Protein AF-A0A428QCH4-F1 (afdb_monomer_lite)

Foldseek 3Di:
DLLQVQLVCCLLVVNQRDDDPVPDDLPQDPCNLVLLVDDDDDDDDDDPQVVCVVSCPDDSLLSVLSNLLSVCQRDPVNLPDALVSLLVSLVVSVVSLVVVLVSHPPQLRADLADDQPDPQHDPPDDLSSSLSSLLNNLSSLVSLLSSLVSLVSYCPVVPVPPDDPPVSVVSNVVSLVSNLRSLLRLLSCVLVCLVSDAQSCCVVNLCSNVSSLVSLLVVLLVCVQDPCNVVSLVSLVVSLVSLVPRDPPRYDPVSNVSSVVSSVVSVVSSVVSVVSNVVVVVVVVVVVVVVVVVD

Structure (mmCIF, N/CA/C/O backbone):
data_AF-A0A428QCH4-F1
#
_entry.id   AF-A0A428QCH4-F1
#
loop_
_atom_site.group_PDB
_atom_site.id
_atom_site.type_symbol
_atom_site.label_atom_id
_atom_site.label_alt_id
_atom_site.label_comp_id
_atom_site.label_asym_id
_atom_site.label_entity_id
_atom_site.label_seq_id
_atom_site.pdbx_PDB_ins_code
_atom_site.Cartn_x
_atom_site.Cartn_y
_atom_site.Cartn_z
_atom_site.occupancy
_atom_site.B_iso_or_equiv
_atom_site.auth_seq_id
_atom_site.auth_comp_id
_atom_site.auth_asym_id
_atom_site.auth_atom_id
_atom_site.pdbx_PDB_model_num
ATOM 1 N N . MET A 1 1 ? 10.747 6.375 -18.830 1.00 70.00 1 MET A N 1
ATOM 2 C CA . MET A 1 1 ? 11.327 6.589 -17.484 1.00 70.00 1 MET A CA 1
ATOM 3 C C . MET A 1 1 ? 10.732 7.796 -16.785 1.00 70.00 1 MET A C 1
ATOM 5 O O . MET A 1 1 ? 10.097 7.598 -15.762 1.00 70.00 1 MET A O 1
ATOM 9 N N . SER A 1 2 ? 10.853 9.006 -17.342 1.00 80.75 2 SER A N 1
ATOM 10 C CA . SER A 1 2 ? 10.314 10.224 -16.714 1.00 80.75 2 SER A CA 1
ATOM 11 C C . SER A 1 2 ? 8.817 10.137 -16.404 1.00 80.75 2 SER A C 1
ATOM 13 O O . SER A 1 2 ? 8.422 10.491 -15.304 1.00 80.75 2 SER A O 1
ATOM 15 N N . TYR A 1 3 ? 8.012 9.571 -17.314 1.00 85.12 3 TYR A N 1
ATOM 16 C CA . TYR A 1 3 ? 6.582 9.321 -17.082 1.00 85.12 3 TYR A CA 1
ATOM 17 C C . TYR A 1 3 ? 6.321 8.472 -15.825 1.00 85.12 3 TYR A C 1
ATOM 19 O O . TYR A 1 3 ? 5.525 8.848 -14.978 1.00 85.12 3 TYR A O 1
ATOM 27 N N . ILE A 1 4 ? 7.033 7.355 -15.655 1.00 84.81 4 ILE A N 1
ATOM 28 C CA . ILE A 1 4 ? 6.846 6.453 -14.508 1.00 84.81 4 ILE A CA 1
ATOM 29 C C . ILE A 1 4 ? 7.212 7.151 -13.192 1.00 84.81 4 ILE A C 1
ATOM 31 O O . ILE A 1 4 ? 6.455 7.069 -12.227 1.00 84.81 4 ILE A O 1
ATOM 35 N N . PHE A 1 5 ? 8.346 7.859 -13.168 1.00 84.31 5 PHE A N 1
ATOM 36 C CA . PHE A 1 5 ? 8.781 8.602 -11.985 1.00 84.31 5 PHE A CA 1
ATOM 37 C C . PHE A 1 5 ? 7.826 9.738 -11.627 1.00 84.31 5 PHE A C 1
ATOM 39 O O . PHE A 1 5 ? 7.539 9.918 -10.448 1.00 84.31 5 PHE A O 1
ATOM 46 N N . ASP A 1 6 ? 7.298 10.461 -12.620 1.00 89.12 6 ASP A N 1
ATOM 47 C CA . ASP A 1 6 ? 6.256 11.469 -12.407 1.00 89.12 6 ASP A CA 1
ATOM 48 C C . ASP A 1 6 ? 5.064 10.849 -11.668 1.00 89.12 6 ASP A C 1
ATOM 50 O O . ASP A 1 6 ? 4.711 11.307 -10.585 1.00 89.12 6 ASP A O 1
ATOM 54 N N . LYS A 1 7 ? 4.526 9.721 -12.154 1.00 90.06 7 LYS A N 1
ATOM 55 C CA . LYS A 1 7 ? 3.373 9.068 -11.505 1.00 90.06 7 LYS A CA 1
ATOM 56 C C . LYS A 1 7 ? 3.685 8.532 -10.113 1.00 90.06 7 LYS A C 1
ATOM 58 O O . LYS A 1 7 ? 2.837 8.612 -9.225 1.00 90.06 7 LYS A O 1
ATOM 63 N N . GLU A 1 8 ? 4.883 7.990 -9.912 1.00 86.94 8 GLU A N 1
ATOM 64 C CA . GLU A 1 8 ? 5.346 7.554 -8.593 1.00 86.94 8 GLU A CA 1
ATOM 65 C C . GLU A 1 8 ? 5.402 8.707 -7.600 1.00 86.94 8 GLU A C 1
ATOM 67 O O . GLU A 1 8 ? 4.842 8.603 -6.510 1.00 86.94 8 GLU A O 1
ATOM 72 N N . ILE A 1 9 ? 6.051 9.807 -7.974 1.00 87.38 9 ILE A N 1
ATOM 73 C CA . ILE A 1 9 ? 6.212 10.968 -7.102 1.00 87.38 9 ILE A CA 1
ATOM 74 C C . ILE A 1 9 ? 4.852 11.606 -6.833 1.00 87.38 9 ILE A C 1
ATOM 76 O O . ILE A 1 9 ? 4.546 11.900 -5.678 1.00 87.38 9 ILE A O 1
ATOM 80 N N . SER A 1 10 ? 4.009 11.771 -7.851 1.00 89.81 10 SER A N 1
ATOM 81 C CA . SER A 1 10 ? 2.673 12.355 -7.710 1.00 89.81 10 SER A CA 1
ATOM 82 C C . SER A 1 10 ? 1.796 11.590 -6.732 1.00 89.81 10 SER A C 1
ATOM 84 O O . SER A 1 10 ? 1.242 12.191 -5.815 1.00 89.81 10 SER A O 1
ATOM 86 N N . LEU A 1 11 ? 1.714 10.262 -6.861 1.00 89.00 11 LEU A N 1
ATOM 87 C CA . LEU A 1 11 ? 0.870 9.466 -5.968 1.00 89.00 11 LEU A CA 1
ATOM 88 C C . LEU A 1 11 ? 1.411 9.448 -4.530 1.00 89.00 11 LEU A C 1
ATOM 90 O O . LEU A 1 11 ? 0.632 9.467 -3.580 1.00 89.00 11 LEU A O 1
ATOM 94 N N . ARG A 1 12 ? 2.740 9.469 -4.359 1.00 87.31 12 ARG A N 1
ATOM 95 C CA . ARG A 1 12 ? 3.390 9.497 -3.036 1.00 87.31 12 ARG A CA 1
ATOM 96 C C . ARG A 1 12 ? 3.272 10.848 -2.334 1.00 87.31 12 ARG A C 1
ATOM 98 O O . ARG A 1 12 ? 3.138 10.888 -1.117 1.00 87.31 12 ARG A O 1
ATOM 105 N N . SER A 1 13 ? 3.354 11.942 -3.084 1.00 86.06 13 SER A N 1
ATOM 106 C CA . SER A 1 13 ? 3.374 13.310 -2.543 1.00 86.06 13 SER A CA 1
ATOM 107 C C . SER A 1 13 ? 2.005 13.994 -2.541 1.00 86.06 13 SER A C 1
ATOM 109 O O . SER A 1 13 ? 1.865 15.080 -1.982 1.00 86.06 13 SER A O 1
ATOM 111 N N . GLY A 1 14 ? 1.007 13.401 -3.205 1.00 83.94 14 GLY A N 1
ATOM 112 C CA . GLY A 1 14 ? -0.285 14.037 -3.465 1.00 83.94 14 GLY A CA 1
ATOM 113 C C . GLY A 1 14 ? -0.210 15.199 -4.463 1.00 83.94 14 GLY A C 1
ATOM 114 O O . GLY A 1 14 ? -1.201 15.903 -4.653 1.00 83.94 14 GLY A O 1
ATOM 115 N N . GLN A 1 15 ? 0.946 15.424 -5.096 1.00 86.00 15 GLN A N 1
ATOM 116 C CA . GLN A 1 15 ? 1.106 16.451 -6.121 1.00 86.00 15 GLN A CA 1
ATOM 117 C C . GLN A 1 15 ? 0.478 15.991 -7.443 1.00 86.00 15 GLN A C 1
ATOM 119 O O . GLN A 1 15 ? 0.514 14.800 -7.765 1.00 86.00 15 GLN A O 1
ATOM 124 N N . PRO A 1 16 ? -0.088 16.910 -8.243 1.00 84.75 16 PRO A N 1
ATOM 125 C CA . PRO A 1 16 ? -0.622 16.553 -9.549 1.00 84.75 16 PRO A CA 1
ATOM 126 C C . PRO A 1 16 ? 0.497 16.023 -10.466 1.00 84.75 16 PRO A C 1
ATOM 128 O O . PRO A 1 16 ? 1.600 16.573 -10.449 1.00 84.75 16 PRO A O 1
ATOM 131 N N . PRO A 1 17 ? 0.237 14.976 -11.270 1.00 85.94 17 PRO A N 1
ATOM 132 C CA . PRO A 1 17 ? 1.191 14.522 -12.277 1.00 85.94 17 PRO A CA 1
ATOM 133 C C . PRO A 1 17 ? 1.378 15.563 -13.375 1.00 85.94 17 PRO A C 1
ATOM 135 O O . PRO A 1 17 ? 0.411 16.185 -13.819 1.00 85.94 17 PRO A O 1
ATOM 138 N N . LEU A 1 18 ? 2.625 15.738 -13.812 1.00 86.62 18 LEU A N 1
ATOM 139 C CA . LEU A 1 18 ? 3.007 16.717 -14.828 1.00 86.62 18 LEU A CA 1
ATOM 140 C C . LEU A 1 18 ? 2.957 16.125 -16.237 1.00 86.62 18 LEU A C 1
ATOM 142 O O . LEU A 1 18 ? 2.617 16.818 -17.195 1.00 86.62 18 LEU A O 1
ATOM 146 N N . LEU A 1 19 ? 3.304 14.846 -16.378 1.00 87.62 19 LEU A N 1
ATOM 147 C CA . LEU A 1 19 ? 3.439 14.186 -17.672 1.00 87.62 19 LEU A CA 1
ATOM 148 C C . LEU A 1 19 ? 2.170 13.403 -17.969 1.00 87.62 19 LEU A C 1
ATOM 150 O O . LEU A 1 19 ? 1.942 12.379 -17.346 1.00 87.62 19 LEU A O 1
ATOM 154 N N . THR A 1 20 ? 1.332 13.858 -18.894 1.00 80.56 20 THR A N 1
ATOM 155 C CA . THR A 1 20 ? 0.077 13.152 -19.232 1.00 80.56 20 THR A CA 1
ATOM 156 C C . THR A 1 20 ? 0.329 12.052 -20.261 1.00 80.56 20 THR A C 1
ATOM 158 O O . THR A 1 20 ? 1.200 12.212 -21.119 1.00 80.56 20 THR A O 1
ATOM 161 N N . GLU A 1 21 ? -0.440 10.960 -20.200 1.00 79.75 21 GLU A N 1
ATOM 162 C CA . GLU A 1 21 ? -0.347 9.858 -21.170 1.00 79.75 21 GLU A CA 1
ATOM 163 C C . GLU A 1 21 ? -0.486 10.315 -22.633 1.00 79.75 21 GLU A C 1
ATOM 165 O O . GLU A 1 21 ? 0.201 9.785 -23.500 1.00 79.75 21 GLU A O 1
ATOM 170 N N . ASP A 1 22 ? -1.263 11.373 -22.889 1.00 81.75 22 ASP A N 1
ATOM 171 C CA . ASP A 1 22 ? -1.514 11.948 -24.221 1.00 81.75 22 ASP A CA 1
ATOM 172 C C . ASP A 1 22 ? -0.253 12.409 -24.977 1.00 81.75 22 ASP A C 1
ATOM 174 O O . ASP A 1 22 ? -0.279 12.561 -26.199 1.00 81.75 22 ASP A O 1
ATOM 178 N N . TYR A 1 23 ? 0.851 12.659 -24.267 1.00 78.44 23 TYR A N 1
ATOM 179 C CA . TYR A 1 23 ? 2.090 13.202 -24.839 1.00 78.44 23 TYR A CA 1
ATOM 180 C C . TYR A 1 23 ? 3.241 12.196 -24.886 1.00 78.44 23 TYR A C 1
ATOM 182 O O . TYR A 1 23 ? 4.351 12.558 -25.285 1.00 78.44 23 TYR A O 1
ATOM 190 N N . TYR A 1 24 ? 3.005 10.950 -24.474 1.00 76.75 24 TYR A N 1
ATOM 191 C CA . TYR A 1 24 ? 4.027 9.912 -24.442 1.00 76.75 24 TYR A CA 1
ATOM 192 C C . TYR A 1 24 ? 3.605 8.705 -25.269 1.00 76.75 24 TYR A C 1
ATOM 194 O O . TYR A 1 24 ? 2.479 8.228 -25.183 1.00 76.75 24 TYR A O 1
ATOM 202 N N . ASP A 1 25 ? 4.549 8.171 -26.040 1.00 76.00 25 ASP A N 1
ATOM 203 C CA . ASP A 1 25 ? 4.391 6.839 -26.600 1.00 76.00 25 ASP A CA 1
ATOM 204 C C . ASP A 1 25 ? 4.584 5.816 -25.475 1.00 76.00 25 ASP A C 1
ATOM 206 O O . ASP A 1 25 ? 5.686 5.628 -24.949 1.00 76.00 25 ASP A O 1
ATOM 210 N N . LEU A 1 26 ? 3.470 5.218 -25.060 1.00 74.38 26 LEU A N 1
ATOM 211 C CA . LEU A 1 26 ? 3.402 4.207 -24.009 1.00 74.38 26 LEU A CA 1
ATOM 212 C C . LEU A 1 26 ? 3.207 2.807 -24.611 1.00 74.38 26 LEU A C 1
ATOM 214 O O . LEU A 1 26 ? 2.804 1.874 -23.913 1.00 74.38 26 LEU A O 1
ATOM 218 N N . THR A 1 27 ? 3.498 2.638 -25.906 1.00 74.38 27 THR A N 1
ATOM 219 C CA . THR A 1 27 ? 3.573 1.307 -26.506 1.00 74.38 27 THR A CA 1
ATOM 220 C C . THR A 1 27 ? 4.641 0.483 -25.794 1.00 74.38 27 THR A C 1
ATOM 222 O O . THR A 1 27 ? 5.731 0.953 -25.457 1.00 74.38 27 THR A O 1
ATOM 225 N N . THR A 1 28 ? 4.294 -0.766 -25.484 1.00 67.19 28 THR A N 1
ATOM 226 C CA . THR A 1 28 ? 5.234 -1.678 -24.837 1.00 67.19 28 THR A CA 1
ATOM 227 C C . THR A 1 28 ? 6.328 -2.034 -25.844 1.00 67.19 28 THR A C 1
ATOM 229 O O . THR A 1 28 ? 6.003 -2.517 -26.928 1.00 67.19 28 THR A O 1
ATOM 232 N N . PRO A 1 29 ? 7.615 -1.798 -25.527 1.00 68.56 29 PRO A N 1
ATOM 233 C CA . PRO A 1 29 ? 8.699 -2.159 -26.430 1.00 68.56 29 PRO A CA 1
ATOM 234 C C . PRO A 1 29 ? 8.733 -3.665 -26.699 1.00 68.56 29 PRO A C 1
ATOM 236 O O . PRO A 1 29 ? 8.379 -4.469 -25.831 1.00 68.56 29 PRO A O 1
ATOM 239 N N . ASP A 1 30 ? 9.244 -4.058 -27.863 1.00 64.81 30 ASP A N 1
ATOM 240 C CA . ASP A 1 30 ? 9.476 -5.469 -28.166 1.00 64.81 30 ASP A CA 1
ATOM 241 C C . ASP A 1 30 ? 10.346 -6.125 -27.082 1.00 64.81 30 ASP A C 1
ATOM 243 O O . ASP A 1 30 ? 11.351 -5.577 -26.626 1.00 64.81 30 ASP A O 1
ATOM 247 N N . GLY A 1 31 ? 9.931 -7.310 -26.628 1.00 63.34 31 GLY A N 1
ATOM 248 C CA . GLY A 1 31 ? 10.610 -8.021 -25.544 1.00 63.34 31 GLY A CA 1
ATOM 249 C C . GLY A 1 31 ? 10.248 -7.548 -24.133 1.00 63.34 31 GLY A C 1
ATOM 250 O O . GLY A 1 31 ? 10.818 -8.080 -23.178 1.00 63.34 31 GLY A O 1
ATOM 251 N N . TYR A 1 32 ? 9.281 -6.636 -23.953 1.00 66.31 32 TYR A N 1
ATOM 252 C CA . TYR A 1 32 ? 8.846 -6.173 -22.627 1.00 66.31 32 TYR A CA 1
ATOM 253 C C . TYR A 1 32 ? 8.530 -7.322 -21.662 1.00 66.31 32 TYR A C 1
ATOM 255 O O . TYR A 1 32 ? 8.941 -7.275 -20.511 1.00 66.31 32 TYR A O 1
ATOM 263 N N . SER A 1 33 ? 7.888 -8.399 -22.122 1.00 66.31 33 SER A N 1
ATOM 264 C CA . SER A 1 33 ? 7.581 -9.569 -21.284 1.00 66.31 33 SER A CA 1
ATOM 265 C C . SER A 1 33 ? 8.828 -10.337 -20.822 1.00 66.31 33 SER A C 1
ATOM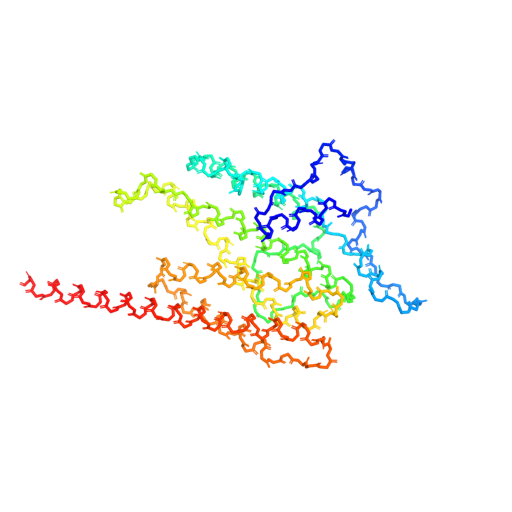 267 O O . SER A 1 33 ? 8.843 -10.870 -19.716 1.00 66.31 33 SER A O 1
ATOM 269 N N . SER A 1 34 ? 9.905 -10.350 -21.616 1.00 68.06 34 SER A N 1
ATOM 270 C CA . SER A 1 34 ? 11.173 -11.007 -21.248 1.00 68.06 34 SER A CA 1
ATOM 271 C C . SER A 1 34 ? 11.965 -10.241 -20.183 1.00 68.06 34 SER A C 1
ATOM 273 O O . SER A 1 34 ? 12.922 -10.768 -19.610 1.00 68.06 34 SER A O 1
ATOM 275 N N . ARG A 1 35 ? 11.537 -9.015 -19.837 1.00 72.69 35 ARG A N 1
ATOM 276 C CA . ARG A 1 35 ? 12.199 -8.186 -18.821 1.00 72.69 35 ARG A CA 1
ATOM 277 C C . ARG A 1 35 ? 12.308 -8.882 -17.473 1.00 72.69 35 ARG A C 1
ATOM 279 O O . ARG A 1 35 ? 13.268 -8.622 -16.759 1.00 72.69 35 ARG A O 1
ATOM 286 N N . TYR A 1 36 ? 11.341 -9.731 -17.115 1.00 71.75 36 TYR A N 1
ATOM 287 C CA . TYR A 1 36 ? 11.304 -10.397 -15.812 1.00 71.75 36 TYR A CA 1
ATOM 288 C C . TYR A 1 36 ? 12.386 -11.478 -15.686 1.00 71.75 36 TYR A C 1
ATOM 290 O O . TYR A 1 36 ? 12.904 -11.687 -14.589 1.00 71.75 36 TYR A O 1
ATOM 298 N N . GLU A 1 37 ? 12.790 -12.079 -16.806 1.00 71.19 37 GLU A N 1
ATOM 299 C CA . GLU A 1 37 ? 13.747 -13.190 -16.874 1.00 71.19 37 GLU A CA 1
ATOM 300 C C . GLU A 1 37 ? 15.204 -12.730 -17.013 1.00 71.19 37 GLU A C 1
ATOM 302 O O . GLU A 1 37 ? 16.122 -13.530 -16.831 1.00 71.19 37 GLU A O 1
ATOM 307 N N . CYS A 1 38 ? 15.432 -11.438 -17.277 1.00 68.12 38 CYS A N 1
ATOM 308 C CA . CYS A 1 38 ? 16.767 -10.863 -17.422 1.00 68.12 38 CYS A CA 1
ATOM 309 C C . CYS A 1 38 ? 17.623 -11.108 -16.164 1.00 68.12 38 CYS A C 1
ATOM 311 O O . CYS A 1 38 ? 17.222 -10.714 -15.061 1.00 68.12 38 CYS A O 1
ATOM 313 N N . ARG A 1 39 ? 18.780 -11.758 -16.359 1.00 64.81 39 ARG A N 1
ATOM 314 C CA . ARG A 1 39 ? 19.772 -12.103 -15.327 1.00 64.81 39 ARG A CA 1
ATOM 315 C C . ARG A 1 39 ? 20.893 -11.070 -15.256 1.00 64.81 39 ARG A C 1
ATOM 317 O O . ARG A 1 39 ? 21.187 -10.393 -16.240 1.00 64.81 39 ARG A O 1
ATOM 324 N N . SER A 1 40 ? 21.563 -10.995 -14.109 1.00 60.44 40 SER A N 1
ATOM 325 C CA . SER A 1 40 ? 22.775 -10.175 -13.966 1.00 60.44 40 SER A CA 1
ATOM 326 C C . SER A 1 40 ? 23.898 -10.674 -14.896 1.00 60.44 40 SER A C 1
ATOM 328 O O . SER A 1 40 ? 24.237 -11.856 -14.825 1.00 60.44 40 SER A O 1
ATOM 330 N N . PRO A 1 41 ? 24.515 -9.814 -15.735 1.00 57.19 41 PRO A N 1
ATOM 331 C CA . PRO A 1 41 ? 25.683 -10.209 -16.519 1.00 57.19 41 PRO A CA 1
ATOM 332 C C . PRO A 1 41 ? 26.872 -10.498 -15.592 1.00 57.19 41 PRO A C 1
ATOM 334 O O . PRO A 1 41 ? 27.114 -9.745 -14.639 1.00 57.19 41 PRO A O 1
ATOM 337 N N . ALA A 1 42 ? 27.582 -11.594 -15.877 1.00 54.28 42 ALA A N 1
ATOM 338 C CA . ALA A 1 42 ? 28.651 -12.140 -15.039 1.00 54.28 42 ALA A CA 1
ATOM 339 C C . ALA A 1 42 ? 29.952 -11.309 -15.057 1.00 54.28 42 ALA A C 1
ATOM 341 O O . ALA A 1 42 ? 30.645 -11.289 -14.050 1.00 54.28 42 ALA A O 1
ATOM 342 N N . ASP A 1 43 ? 30.233 -10.564 -16.139 1.00 51.31 43 ASP A N 1
ATOM 343 C CA . ASP A 1 43 ? 31.584 -10.039 -16.429 1.00 51.31 43 ASP A CA 1
ATOM 344 C C . ASP A 1 43 ? 31.647 -8.525 -16.750 1.00 51.31 43 ASP A C 1
ATOM 346 O O . ASP A 1 43 ? 32.368 -8.113 -17.657 1.00 51.31 43 ASP A O 1
ATOM 350 N N . GLN A 1 44 ? 30.897 -7.655 -16.060 1.00 49.44 44 GLN A N 1
ATOM 351 C CA . GLN A 1 44 ? 31.032 -6.198 -16.265 1.00 49.44 44 GLN A CA 1
ATOM 352 C C . GLN A 1 44 ? 31.265 -5.410 -14.978 1.00 49.44 44 GLN A C 1
ATOM 354 O O . GLN A 1 44 ? 30.480 -5.511 -14.031 1.00 49.44 44 GLN A O 1
ATOM 359 N N . ASP A 1 45 ? 32.338 -4.620 -15.048 1.00 47.41 45 ASP A N 1
ATOM 360 C CA . ASP A 1 45 ? 32.933 -3.732 -14.053 1.00 47.41 45 ASP A CA 1
ATOM 361 C C . ASP A 1 45 ? 31.964 -2.662 -13.506 1.00 47.41 45 ASP A C 1
ATOM 363 O O . ASP A 1 45 ? 30.916 -2.341 -14.079 1.00 47.41 45 ASP A O 1
ATOM 367 N N . ASP A 1 46 ? 32.332 -2.159 -12.338 1.00 47.66 46 ASP A N 1
ATOM 368 C CA . ASP A 1 46 ? 31.485 -1.721 -11.233 1.00 47.66 46 ASP A CA 1
ATOM 369 C C . ASP A 1 46 ? 30.854 -0.318 -11.393 1.00 47.66 46 ASP A C 1
ATOM 371 O O . ASP A 1 46 ? 31.384 0.698 -10.947 1.00 47.66 46 ASP A O 1
ATOM 375 N N . SER A 1 47 ? 29.661 -0.234 -11.998 1.00 46.97 47 SER A N 1
ATOM 376 C CA . SER A 1 47 ? 28.742 0.888 -11.728 1.00 46.97 47 SER A CA 1
ATOM 377 C C . SER A 1 47 ? 27.340 0.383 -11.376 1.00 46.97 47 SER A C 1
ATOM 379 O O . SER A 1 47 ? 26.414 0.321 -12.193 1.00 46.97 47 SER A O 1
ATOM 381 N N . SER A 1 48 ? 27.189 0.002 -10.108 1.00 52.56 48 SER A N 1
ATOM 382 C CA . SER A 1 48 ? 25.941 -0.442 -9.464 1.00 52.56 48 SER A CA 1
ATOM 383 C C . SER A 1 48 ? 24.716 0.430 -9.807 1.00 52.56 48 SER A C 1
ATOM 385 O O . SER A 1 48 ? 23.617 -0.093 -10.024 1.00 52.56 48 SER A O 1
ATOM 387 N N . PHE A 1 49 ? 24.914 1.744 -9.953 1.00 44.38 49 PHE A N 1
ATOM 388 C CA . PHE A 1 49 ? 23.877 2.732 -10.264 1.00 44.38 49 PHE A CA 1
ATOM 389 C C . PHE A 1 49 ? 23.223 2.535 -11.645 1.00 44.38 49 PHE A C 1
ATOM 391 O O . PHE A 1 49 ? 21.993 2.533 -11.759 1.00 44.38 49 PHE A O 1
ATOM 398 N N . ASN A 1 50 ? 24.022 2.304 -12.696 1.00 45.19 50 ASN A N 1
ATOM 399 C CA . ASN A 1 50 ? 23.525 2.177 -14.073 1.00 45.19 50 ASN A CA 1
ATOM 400 C C . ASN A 1 50 ? 22.818 0.831 -14.305 1.00 45.19 50 ASN A C 1
ATOM 402 O O . ASN A 1 50 ? 21.825 0.756 -15.034 1.00 45.19 50 ASN A O 1
ATOM 406 N N . ARG A 1 51 ? 23.273 -0.229 -13.617 1.00 48.78 51 ARG A N 1
ATOM 407 C CA . ARG A 1 51 ? 22.650 -1.561 -13.649 1.00 48.78 51 ARG A CA 1
ATOM 408 C C . ARG A 1 51 ? 21.235 -1.500 -13.050 1.00 48.78 51 ARG A C 1
ATOM 410 O O . ARG A 1 51 ? 20.271 -1.908 -13.689 1.00 48.78 51 ARG A O 1
ATOM 417 N N . PHE A 1 52 ? 21.062 -0.899 -11.873 1.00 46.75 52 PHE A N 1
ATOM 418 C CA . PHE A 1 52 ? 19.753 -0.829 -11.207 1.00 46.75 52 PHE A CA 1
ATOM 419 C C . PHE A 1 52 ? 18.758 0.122 -11.891 1.00 46.75 52 PHE A C 1
ATOM 421 O O . PHE A 1 52 ? 17.563 -0.168 -11.960 1.00 46.75 52 PHE A O 1
ATOM 428 N N . MET A 1 53 ? 19.238 1.247 -12.432 1.00 46.09 53 MET A N 1
ATOM 429 C CA . MET A 1 53 ? 18.419 2.164 -13.237 1.00 46.09 53 MET A CA 1
ATOM 430 C C . MET A 1 53 ? 17.938 1.536 -14.552 1.00 46.09 53 MET A C 1
ATOM 432 O O . MET A 1 53 ? 16.803 1.784 -14.953 1.00 46.09 53 MET A O 1
ATOM 436 N N . SER A 1 54 ? 18.744 0.670 -15.174 1.00 48.88 54 SER A N 1
ATOM 437 C CA . SER A 1 54 ? 18.377 -0.005 -16.428 1.00 48.88 54 SER A CA 1
ATOM 438 C C . SER A 1 54 ? 17.383 -1.160 -16.237 1.00 48.88 54 SER A C 1
ATOM 440 O O . SER A 1 54 ? 16.597 -1.444 -17.138 1.00 48.88 54 SER A O 1
ATOM 442 N N . TYR A 1 55 ? 17.371 -1.816 -15.067 1.00 48.91 55 TYR A N 1
ATOM 443 C CA . TYR A 1 55 ? 16.557 -3.023 -14.822 1.00 48.91 55 TYR A CA 1
ATOM 444 C C . TYR A 1 55 ? 15.362 -2.836 -13.885 1.00 48.91 55 TYR A C 1
ATOM 446 O O . TYR A 1 55 ? 14.508 -3.731 -13.807 1.00 48.91 55 TYR A O 1
ATOM 454 N N . LEU A 1 56 ? 15.276 -1.677 -13.228 1.00 55.31 56 LEU A N 1
ATOM 455 C CA . LEU A 1 56 ? 14.125 -1.234 -12.448 1.00 55.31 56 LEU A CA 1
ATOM 456 C C . LEU A 1 56 ? 13.475 0.052 -13.014 1.00 55.31 56 LEU A C 1
ATOM 458 O O . LEU A 1 56 ? 13.161 0.955 -12.234 1.00 55.31 56 LEU A O 1
ATOM 462 N N . PRO A 1 57 ? 13.267 0.206 -14.341 1.00 56.88 57 PRO A N 1
ATOM 463 C CA . PRO A 1 57 ? 12.292 1.183 -14.792 1.00 56.88 57 PRO A CA 1
ATOM 464 C C . PRO A 1 57 ? 10.949 0.681 -14.266 1.00 56.88 57 PRO A C 1
ATOM 466 O O . PRO A 1 57 ? 10.606 -0.467 -14.546 1.00 56.88 57 PRO A O 1
ATOM 469 N N . GLY A 1 58 ? 10.232 1.439 -13.435 1.00 65.62 58 GLY A N 1
ATOM 470 C CA . GLY A 1 58 ? 8.953 0.966 -12.890 1.00 65.62 58 GLY A CA 1
ATOM 471 C C . GLY A 1 58 ? 8.026 0.422 -13.992 1.00 65.62 58 GLY A C 1
ATOM 472 O O . GLY A 1 58 ? 8.207 0.667 -15.190 1.00 65.62 58 GLY A O 1
ATOM 473 N N . ASP A 1 59 ? 7.083 -0.434 -13.620 1.00 79.31 59 ASP A N 1
ATOM 474 C CA . ASP A 1 59 ? 6.212 -1.066 -14.608 1.00 79.31 59 ASP A CA 1
ATOM 475 C C . ASP A 1 59 ? 5.302 -0.018 -15.277 1.00 79.31 59 ASP A C 1
ATOM 477 O O . ASP A 1 59 ? 4.733 0.851 -14.617 1.00 79.31 59 ASP A O 1
ATOM 481 N N . LEU A 1 60 ? 5.196 -0.071 -16.606 1.00 81.50 60 LEU A N 1
ATOM 482 C CA . LEU A 1 60 ? 4.456 0.920 -17.388 1.00 81.50 60 LEU A CA 1
ATOM 483 C C . LEU A 1 60 ? 2.955 0.781 -17.134 1.00 81.50 60 LEU A C 1
ATOM 485 O O . LEU A 1 60 ? 2.262 1.788 -16.992 1.00 81.50 60 LEU A O 1
ATOM 489 N N . GLY A 1 61 ? 2.483 -0.464 -16.991 1.00 86.44 61 GLY A N 1
ATOM 490 C CA . GLY A 1 61 ? 1.108 -0.760 -16.606 1.00 86.44 61 GLY A CA 1
ATOM 491 C C . GLY A 1 61 ? 0.780 -0.166 -15.240 1.00 86.44 61 GLY A C 1
ATOM 492 O O . GLY A 1 61 ? -0.245 0.497 -15.089 1.00 86.44 61 GLY A O 1
ATOM 493 N N . LEU A 1 62 ? 1.700 -0.283 -14.275 1.00 90.06 62 LEU A N 1
ATOM 494 C CA . LEU A 1 62 ? 1.556 0.395 -12.982 1.00 90.06 62 LEU A CA 1
ATOM 495 C C . LEU A 1 62 ? 1.534 1.918 -13.115 1.00 90.06 62 LEU A C 1
ATOM 497 O O . LEU A 1 62 ? 0.759 2.562 -12.416 1.00 90.06 62 LEU A O 1
ATOM 501 N N . GLY A 1 63 ? 2.346 2.502 -14.001 1.00 89.38 63 GLY A N 1
ATOM 502 C CA . GLY A 1 63 ? 2.329 3.941 -14.279 1.00 89.38 63 GLY A CA 1
ATOM 503 C C . GLY A 1 63 ? 0.934 4.446 -14.664 1.00 89.38 63 GLY A C 1
ATOM 504 O O . GLY A 1 63 ? 0.437 5.395 -14.059 1.00 89.38 63 GLY A O 1
ATOM 505 N N . HIS A 1 64 ? 0.258 3.759 -15.589 1.00 89.19 64 HIS A N 1
ATOM 506 C CA . HIS A 1 64 ? -1.121 4.093 -15.968 1.00 89.19 64 HIS A CA 1
ATOM 507 C C . HIS A 1 64 ? -2.112 3.934 -14.813 1.00 89.19 64 HIS A C 1
ATOM 509 O O . HIS A 1 64 ? -2.966 4.797 -14.606 1.00 89.19 64 HIS A O 1
ATOM 515 N N . ILE A 1 65 ? -2.008 2.849 -14.039 1.00 94.62 65 ILE A N 1
ATOM 516 C CA . ILE A 1 65 ? -2.900 2.627 -12.891 1.00 94.62 65 ILE A CA 1
ATOM 517 C C . ILE A 1 65 ? -2.705 3.735 -11.849 1.00 94.62 65 ILE A C 1
ATOM 519 O O . ILE A 1 65 ? -3.689 4.289 -11.361 1.00 94.62 65 ILE A O 1
ATOM 523 N N . LYS A 1 66 ? -1.455 4.119 -11.558 1.00 93.88 66 LYS A N 1
ATOM 524 C CA . LYS A 1 66 ? -1.111 5.225 -10.650 1.00 93.88 66 LYS A CA 1
ATOM 525 C C . LYS A 1 66 ? -1.693 6.552 -11.130 1.00 93.88 66 LYS A C 1
ATOM 527 O O . LYS A 1 66 ? -2.294 7.267 -10.334 1.00 93.88 66 LYS A O 1
ATOM 532 N N . GLU A 1 67 ? -1.576 6.870 -12.420 1.00 92.25 67 GLU A N 1
ATOM 533 C CA . GLU A 1 67 ? -2.187 8.076 -12.992 1.00 92.25 67 GLU A CA 1
ATOM 534 C C . GLU A 1 67 ? -3.709 8.084 -12.828 1.00 92.25 67 GLU A C 1
ATOM 536 O O . GLU A 1 67 ? -4.282 9.074 -12.356 1.00 92.25 67 GLU A O 1
ATOM 541 N N . LYS A 1 68 ? -4.374 6.975 -13.174 1.00 93.81 68 LYS A N 1
ATOM 542 C CA . LYS A 1 68 ? -5.823 6.845 -12.995 1.00 93.81 68 LYS A CA 1
ATOM 543 C C . LYS A 1 68 ? -6.209 6.962 -11.522 1.00 93.81 68 LYS A C 1
ATOM 545 O O . LYS A 1 68 ? -7.160 7.680 -11.226 1.00 93.81 68 LYS A O 1
ATOM 550 N N . ALA A 1 69 ? -5.475 6.331 -10.605 1.00 95.56 69 ALA A N 1
ATOM 551 C CA . ALA A 1 69 ? -5.722 6.420 -9.167 1.00 95.56 69 ALA A CA 1
ATOM 552 C C . ALA A 1 69 ? -5.582 7.864 -8.660 1.00 95.56 69 ALA A C 1
ATOM 554 O O . ALA A 1 69 ? -6.516 8.379 -8.041 1.00 95.56 69 ALA A O 1
ATOM 555 N N . CYS A 1 70 ? -4.488 8.556 -9.007 1.00 93.12 70 CYS A N 1
ATOM 556 C CA . CYS A 1 70 ? -4.304 9.983 -8.725 1.00 93.12 70 CYS A CA 1
ATOM 557 C C . CYS A 1 70 ? -5.512 10.796 -9.198 1.00 93.12 70 CYS A C 1
ATOM 559 O O . CYS A 1 70 ? -6.114 11.543 -8.431 1.00 93.12 70 CYS A O 1
ATOM 561 N N . ARG A 1 71 ? -5.910 10.630 -10.462 1.00 92.50 71 ARG A N 1
ATOM 562 C CA . ARG A 1 71 ? -6.987 11.415 -11.072 1.00 92.50 71 ARG A CA 1
ATOM 563 C C . ARG A 1 71 ? -8.364 11.108 -10.476 1.00 92.50 71 ARG A C 1
ATOM 565 O O . ARG A 1 71 ? -9.122 12.039 -10.206 1.00 92.50 71 ARG A O 1
ATOM 572 N N . LEU A 1 72 ? -8.701 9.832 -10.296 1.00 95.12 72 LEU A N 1
ATOM 573 C CA . LEU A 1 72 ? -10.045 9.374 -9.925 1.00 95.12 72 LEU A CA 1
ATOM 574 C C . LEU A 1 72 ? -10.313 9.398 -8.417 1.00 95.12 72 LEU A C 1
ATOM 576 O O . LEU A 1 72 ? -11.465 9.598 -8.027 1.00 95.12 72 LEU A O 1
ATOM 580 N N . LEU A 1 73 ? -9.283 9.193 -7.588 1.00 94.75 73 LEU A N 1
ATOM 581 C CA . LEU A 1 73 ? -9.420 9.040 -6.133 1.00 94.75 73 LEU A CA 1
ATOM 582 C C . LEU A 1 73 ? -8.736 10.144 -5.316 1.00 94.75 73 LEU A C 1
ATOM 584 O O . LEU A 1 73 ? -9.127 10.345 -4.168 1.00 94.75 73 LEU A O 1
ATOM 588 N N . TYR A 1 74 ? -7.750 10.856 -5.873 1.00 92.44 74 TYR A N 1
ATOM 589 C CA . TYR A 1 74 ? -6.933 11.812 -5.105 1.00 92.44 74 TYR A CA 1
ATOM 590 C C . TYR A 1 74 ? -6.853 13.221 -5.695 1.00 92.44 74 TYR A C 1
ATOM 592 O O . TYR A 1 74 ? -6.301 14.122 -5.067 1.00 92.44 74 TYR A O 1
ATOM 600 N N . SER A 1 75 ? -7.434 13.463 -6.870 1.00 91.81 75 SER A N 1
ATOM 601 C CA . SER A 1 75 ? -7.493 14.809 -7.436 1.00 91.81 75 SER A CA 1
ATOM 602 C C . SER A 1 75 ? -8.440 15.693 -6.618 1.00 91.81 75 SER A C 1
ATOM 604 O O . SER A 1 75 ? -9.407 15.171 -6.057 1.00 91.81 75 SER A O 1
ATOM 606 N N . PRO A 1 76 ? -8.269 17.028 -6.614 1.00 90.25 76 PRO A N 1
ATOM 607 C CA . PRO A 1 76 ? -9.195 17.932 -5.928 1.00 90.25 76 PRO A CA 1
ATOM 608 C C . PRO A 1 76 ? -10.659 17.723 -6.340 1.00 90.25 76 PRO A C 1
ATOM 610 O O . PRO A 1 76 ? -11.553 17.747 -5.502 1.00 90.25 76 PRO A O 1
ATOM 613 N N . LYS A 1 77 ? -10.901 17.429 -7.626 1.00 89.62 77 LYS A N 1
ATOM 614 C CA . LYS A 1 77 ? -12.241 17.121 -8.149 1.00 89.62 77 LYS A CA 1
ATOM 615 C C . LYS A 1 77 ? -12.804 15.816 -7.594 1.00 89.62 77 LYS A C 1
ATOM 617 O O . LYS A 1 77 ? -14.006 15.704 -7.424 1.00 89.62 77 LYS A O 1
ATOM 622 N N . SER A 1 78 ? -11.957 14.832 -7.293 1.00 90.38 78 SER A N 1
ATOM 623 C CA . SER A 1 78 ? -12.432 13.561 -6.749 1.00 90.38 78 SER A CA 1
ATOM 624 C C . SER A 1 78 ? -13.071 13.711 -5.369 1.00 90.38 78 SER A C 1
ATOM 626 O O . SER A 1 78 ? -13.889 12.872 -5.008 1.00 90.38 78 SER A O 1
ATOM 628 N N . PHE A 1 79 ? -12.736 14.756 -4.599 1.00 88.81 79 PHE A N 1
ATOM 629 C CA . PHE A 1 79 ? -13.286 14.995 -3.258 1.00 88.81 79 PHE A CA 1
ATOM 630 C C . PHE A 1 79 ? -14.767 15.386 -3.258 1.00 88.81 79 PHE A C 1
ATOM 632 O O . PHE A 1 79 ? -15.398 15.314 -2.210 1.00 88.81 79 PHE A O 1
ATOM 639 N N . THR A 1 80 ? -15.335 15.728 -4.418 1.00 90.38 80 THR A N 1
ATOM 640 C CA . THR A 1 80 ? -16.776 15.975 -4.576 1.00 90.38 80 THR A CA 1
ATOM 641 C C . THR A 1 80 ? -17.553 14.739 -5.035 1.00 90.38 80 THR A C 1
ATOM 643 O O . THR A 1 80 ? -18.752 14.843 -5.276 1.00 90.38 80 THR A O 1
ATOM 646 N N . ASN A 1 81 ? -16.887 13.594 -5.217 1.00 92.25 81 ASN A N 1
ATOM 647 C CA . ASN A 1 81 ? -17.543 12.361 -5.645 1.00 92.25 81 ASN A CA 1
ATOM 648 C C . ASN A 1 81 ? -18.442 11.807 -4.535 1.00 92.25 81 ASN A C 1
ATOM 650 O O . ASN A 1 81 ? -18.036 11.777 -3.373 1.00 92.25 81 ASN A O 1
ATOM 654 N N . ASP A 1 82 ? -19.615 11.308 -4.918 1.00 91.69 82 ASP A N 1
ATOM 655 C CA . ASP A 1 82 ? -20.482 10.541 -4.022 1.00 91.69 82 ASP A CA 1
ATOM 656 C C . ASP A 1 82 ? -19.962 9.106 -3.797 1.00 91.69 82 ASP A C 1
ATOM 658 O O . ASP A 1 82 ? -19.058 8.625 -4.493 1.00 91.69 82 ASP A O 1
ATOM 662 N N . ASP A 1 83 ? -20.555 8.406 -2.827 1.00 91.88 83 ASP A N 1
ATOM 663 C CA . ASP A 1 83 ? -20.185 7.035 -2.456 1.00 91.88 83 ASP A CA 1
ATOM 664 C C . ASP A 1 83 ? -20.220 6.083 -3.667 1.00 91.88 83 ASP A C 1
ATOM 666 O O . ASP A 1 83 ? -19.312 5.273 -3.859 1.00 91.88 83 ASP A O 1
ATOM 670 N N . THR A 1 84 ? -21.217 6.211 -4.550 1.00 91.56 84 THR A N 1
ATOM 671 C CA . THR A 1 84 ? -21.357 5.332 -5.724 1.00 91.56 84 THR A CA 1
ATOM 672 C C . THR A 1 84 ? -20.237 5.547 -6.739 1.00 91.56 84 THR A C 1
ATOM 674 O O . THR A 1 84 ? -19.713 4.585 -7.310 1.00 91.56 84 THR A O 1
ATOM 677 N N . GLN A 1 85 ? -19.824 6.799 -6.942 1.00 94.75 85 GLN A N 1
ATOM 678 C CA . GLN A 1 85 ? -18.720 7.160 -7.822 1.00 94.75 85 GLN A CA 1
ATOM 679 C C . GLN A 1 85 ? -17.383 6.677 -7.263 1.00 94.75 85 GLN A C 1
ATOM 681 O O . GLN A 1 85 ? -16.581 6.120 -8.017 1.00 94.75 85 GLN A O 1
ATOM 686 N N . ILE A 1 86 ? -17.152 6.830 -5.953 1.00 94.81 86 ILE A N 1
ATOM 687 C CA . ILE A 1 86 ? -15.941 6.326 -5.288 1.00 94.81 86 ILE A CA 1
ATOM 688 C C . ILE A 1 86 ? -15.850 4.806 -5.454 1.00 94.81 86 ILE A C 1
ATOM 690 O O . ILE A 1 86 ? -14.839 4.309 -5.952 1.00 94.81 86 ILE A O 1
ATOM 694 N N . LEU A 1 87 ? -16.918 4.072 -5.129 1.00 95.56 87 LEU A N 1
ATOM 695 C CA . LEU A 1 87 ? -16.948 2.612 -5.255 1.00 95.56 87 LEU A CA 1
ATOM 696 C C . LEU A 1 87 ? -16.770 2.138 -6.700 1.00 95.56 87 LEU A C 1
ATOM 698 O O . LEU A 1 87 ? -16.068 1.157 -6.957 1.00 95.56 87 LEU A O 1
ATOM 702 N N . ARG A 1 88 ? -17.357 2.851 -7.668 1.00 96.12 88 ARG A N 1
ATOM 703 C CA . ARG A 1 88 ? -17.153 2.563 -9.092 1.00 96.12 88 ARG A CA 1
ATOM 704 C C . ARG A 1 88 ? -15.694 2.762 -9.504 1.00 96.12 88 ARG A C 1
ATOM 706 O O . ARG A 1 88 ? -15.160 1.928 -10.233 1.00 96.12 88 ARG A O 1
ATOM 713 N N . HIS A 1 89 ? -15.052 3.841 -9.055 1.00 97.81 89 HIS A N 1
ATOM 714 C CA . HIS A 1 89 ? -13.638 4.089 -9.337 1.00 97.81 89 HIS A CA 1
ATOM 715 C C . HIS A 1 89 ? -12.734 3.029 -8.703 1.00 97.81 89 HIS A C 1
ATOM 717 O O . HIS A 1 89 ? -11.854 2.529 -9.400 1.00 97.81 89 HIS A O 1
ATOM 723 N N . ILE A 1 90 ? -12.984 2.642 -7.445 1.00 97.81 90 ILE A N 1
ATOM 724 C CA . ILE A 1 90 ? -12.265 1.547 -6.769 1.00 97.81 90 ILE A CA 1
ATOM 725 C C . ILE A 1 90 ? -12.371 0.267 -7.601 1.00 97.81 90 ILE A C 1
ATOM 727 O O . ILE A 1 90 ? -11.355 -0.279 -8.015 1.00 97.81 90 ILE A O 1
ATOM 731 N N . ARG A 1 91 ? -13.590 -0.145 -7.970 1.00 97.00 91 ARG A N 1
ATOM 732 C CA . ARG A 1 91 ? -13.808 -1.368 -8.756 1.00 97.00 91 ARG A CA 1
ATOM 733 C C . ARG A 1 91 ? -13.113 -1.343 -10.118 1.00 97.00 91 ARG A C 1
ATOM 735 O O . ARG A 1 91 ? -12.594 -2.363 -10.558 1.00 97.00 91 ARG A O 1
ATOM 742 N N . HIS A 1 92 ? -13.134 -0.208 -10.816 1.00 97.94 92 HIS A N 1
ATOM 743 C CA . HIS A 1 92 ? -12.424 -0.082 -12.090 1.00 97.94 92 HIS A CA 1
ATOM 744 C C . HIS A 1 92 ? -10.906 -0.216 -11.909 1.00 97.94 92 HIS A C 1
ATOM 746 O O . HIS A 1 92 ? -10.259 -0.904 -12.694 1.00 97.94 92 HIS A O 1
ATOM 752 N N . LEU A 1 93 ? -10.346 0.415 -10.875 1.00 98.38 93 LEU A N 1
ATOM 753 C CA . LEU A 1 93 ? -8.915 0.343 -10.581 1.00 98.38 93 LEU A CA 1
ATOM 754 C C . LEU A 1 93 ? -8.492 -1.060 -10.123 1.00 98.38 93 LEU A C 1
ATOM 756 O O . LEU A 1 93 ? -7.421 -1.509 -10.520 1.00 98.38 93 LEU A O 1
ATOM 760 N N . ASP A 1 94 ? -9.340 -1.778 -9.383 1.00 97.69 94 ASP A N 1
ATOM 761 C CA . ASP A 1 94 ? -9.104 -3.179 -9.010 1.00 97.69 94 ASP A CA 1
ATOM 762 C C . ASP A 1 94 ? -9.025 -4.093 -10.231 1.00 97.69 94 ASP A C 1
ATOM 764 O O . ASP A 1 94 ? -8.146 -4.950 -10.308 1.00 97.69 94 ASP A O 1
ATOM 768 N N . ILE A 1 95 ? -9.923 -3.906 -11.205 1.00 98.00 95 ILE A N 1
ATOM 769 C CA . ILE A 1 95 ? -9.905 -4.667 -12.461 1.00 98.00 95 ILE A CA 1
ATOM 770 C C . ILE A 1 95 ? -8.606 -4.392 -13.225 1.00 98.00 95 ILE A C 1
ATOM 772 O O . ILE A 1 95 ? -7.951 -5.335 -13.672 1.00 98.00 95 ILE A O 1
ATOM 776 N N . ASP A 1 96 ? -8.214 -3.121 -13.347 1.00 97.56 96 ASP A N 1
ATOM 777 C CA . ASP A 1 96 ? -6.967 -2.738 -14.015 1.00 97.56 96 ASP A CA 1
ATOM 778 C C . ASP A 1 96 ? -5.744 -3.344 -13.294 1.00 97.56 96 ASP A C 1
ATOM 780 O O . ASP A 1 96 ? -4.851 -3.901 -13.942 1.00 97.56 96 ASP A O 1
ATOM 784 N N . LEU A 1 97 ? -5.717 -3.297 -11.956 1.00 97.69 97 LEU A N 1
ATOM 785 C CA . LEU A 1 97 ? -4.636 -3.845 -11.134 1.00 97.69 97 LEU A CA 1
ATOM 786 C C . LEU A 1 97 ? -4.558 -5.373 -11.212 1.00 97.69 97 LEU A C 1
ATOM 788 O O . LEU A 1 97 ? -3.463 -5.929 -11.310 1.00 97.69 97 LEU A O 1
ATOM 792 N N . GLU A 1 98 ? -5.695 -6.063 -11.206 1.00 97.19 98 GLU A N 1
ATOM 793 C CA . GLU A 1 98 ? -5.750 -7.518 -11.349 1.00 97.19 98 GLU A CA 1
ATOM 794 C C . GLU A 1 98 ? -5.344 -7.963 -12.759 1.00 97.19 98 GLU A C 1
ATOM 796 O O . GLU A 1 98 ? -4.592 -8.930 -12.906 1.00 97.19 98 GLU A O 1
ATOM 801 N N . SER A 1 99 ? -5.762 -7.228 -13.793 1.00 96.25 99 SER A N 1
ATOM 802 C CA . SER A 1 99 ? -5.322 -7.454 -15.174 1.00 96.25 99 SER A CA 1
ATOM 803 C C . SER A 1 99 ? -3.803 -7.315 -15.293 1.00 96.25 99 SER A C 1
ATOM 805 O O . SER A 1 99 ? -3.132 -8.199 -15.836 1.00 96.25 99 SER A O 1
ATOM 807 N N . TRP A 1 100 ? -3.239 -6.248 -14.719 1.00 95.00 100 TRP A N 1
ATOM 808 C CA . TRP A 1 100 ? -1.792 -6.069 -14.638 1.00 95.00 100 TRP A CA 1
ATOM 809 C C . TRP A 1 100 ? -1.116 -7.232 -13.898 1.00 95.00 100 TRP A C 1
ATOM 811 O O . TRP A 1 100 ? -0.215 -7.867 -14.446 1.00 95.00 100 TRP A O 1
ATOM 821 N N . ARG A 1 101 ? -1.587 -7.589 -12.698 1.00 95.25 101 ARG A N 1
ATOM 822 C CA . ARG A 1 101 ? -1.020 -8.681 -11.890 1.00 95.25 101 ARG A CA 1
ATOM 823 C C . ARG A 1 101 ? -1.047 -10.020 -12.633 1.00 95.25 101 ARG A C 1
ATOM 825 O O . ARG A 1 101 ? -0.087 -10.790 -12.566 1.00 95.25 101 ARG A O 1
ATOM 832 N N . SER A 1 102 ? -2.129 -10.300 -13.355 1.00 94.12 102 SER A N 1
ATOM 833 C CA . SER A 1 102 ? -2.304 -11.528 -14.134 1.00 94.12 102 SER A CA 1
ATOM 834 C C . SER A 1 102 ? -1.388 -11.598 -15.360 1.00 94.12 102 SER A C 1
ATOM 836 O O . SER A 1 102 ? -0.968 -12.698 -15.727 1.00 94.12 102 SER A O 1
ATOM 838 N N . SER A 1 103 ? -1.006 -10.454 -15.939 1.00 90.56 103 SER A N 1
ATOM 839 C CA . SER A 1 103 ? -0.035 -10.389 -17.045 1.00 90.56 103 SER A CA 1
ATOM 840 C C . SER A 1 103 ? 1.393 -10.785 -16.639 1.00 90.56 103 SER A C 1
ATOM 842 O O . SER A 1 103 ? 2.189 -11.197 -17.484 1.00 90.56 103 SER A O 1
ATOM 844 N N . ILE A 1 104 ? 1.717 -10.720 -15.343 1.00 89.44 104 ILE A N 1
ATOM 845 C CA . ILE A 1 104 ? 3.038 -11.082 -14.821 1.00 89.44 104 ILE A CA 1
ATOM 846 C C . ILE A 1 104 ? 3.168 -12.613 -14.754 1.00 89.44 104 ILE A C 1
ATOM 848 O O . ILE A 1 104 ? 2.249 -13.283 -14.253 1.00 89.44 104 ILE A O 1
ATOM 852 N N . PRO A 1 105 ? 4.307 -13.195 -15.190 1.00 88.94 105 PRO A N 1
ATOM 853 C CA . PRO A 1 105 ? 4.558 -14.627 -15.058 1.00 88.94 105 PRO A CA 1
ATOM 854 C C . PRO A 1 105 ? 4.435 -15.098 -13.605 1.00 88.94 105 PRO A C 1
ATOM 856 O O . PRO A 1 105 ? 4.894 -14.421 -12.687 1.00 88.94 105 PRO A O 1
ATOM 859 N N . VAL A 1 106 ? 3.865 -16.292 -13.394 1.00 88.69 106 VAL A N 1
ATOM 860 C CA . VAL A 1 106 ? 3.529 -16.836 -12.058 1.00 88.69 106 VAL A CA 1
ATOM 861 C C . VAL A 1 106 ? 4.698 -16.748 -11.072 1.00 88.69 106 VAL A C 1
ATOM 863 O O . VAL A 1 106 ? 4.493 -16.414 -9.910 1.00 88.69 106 VAL A O 1
ATOM 866 N N . LYS A 1 107 ? 5.925 -16.988 -11.550 1.00 87.38 107 LYS A N 1
ATOM 867 C CA . LYS A 1 107 ? 7.159 -16.940 -10.754 1.00 87.38 107 LYS A CA 1
ATOM 868 C C . LYS A 1 107 ? 7.435 -15.571 -10.112 1.00 87.38 107 LYS A C 1
ATOM 870 O O . LYS A 1 107 ? 8.017 -15.529 -9.036 1.00 87.38 107 LYS A O 1
ATOM 875 N N . TYR A 1 108 ? 7.020 -14.473 -10.743 1.00 86.75 108 TYR A N 1
ATOM 876 C CA . TYR A 1 108 ? 7.249 -13.097 -10.273 1.00 86.75 108 TYR A CA 1
ATOM 877 C C . TYR A 1 108 ? 5.964 -12.407 -9.804 1.00 86.75 108 TYR A C 1
ATOM 879 O O . TYR A 1 108 ? 5.985 -11.226 -9.461 1.00 86.75 108 TYR A O 1
ATOM 887 N N . ARG A 1 109 ? 4.830 -13.116 -9.849 1.00 91.31 109 ARG A N 1
ATOM 888 C CA . ARG A 1 109 ? 3.508 -12.535 -9.638 1.00 91.31 109 ARG A CA 1
ATOM 889 C C . ARG A 1 109 ? 3.311 -12.136 -8.170 1.00 91.31 109 ARG A C 1
ATOM 891 O O . ARG A 1 109 ? 3.379 -13.014 -7.305 1.00 91.31 109 ARG A O 1
ATOM 898 N N . PRO A 1 110 ? 2.979 -10.863 -7.889 1.00 93.81 110 PRO A N 1
ATOM 899 C CA . PRO A 1 110 ? 2.648 -10.417 -6.543 1.00 93.81 110 PRO A CA 1
ATOM 900 C C . PRO A 1 110 ? 1.463 -11.168 -5.928 1.00 93.81 110 PRO A C 1
ATOM 902 O O . PRO A 1 110 ? 0.518 -11.568 -6.624 1.00 93.81 110 PRO A O 1
ATOM 905 N N . LYS A 1 111 ? 1.503 -11.323 -4.605 1.00 94.19 111 LYS A N 1
ATOM 906 C CA . LYS A 1 111 ? 0.456 -11.958 -3.791 1.00 94.19 111 LYS A CA 1
ATOM 907 C C . LYS A 1 111 ? -0.153 -10.955 -2.818 1.00 94.19 111 LYS A C 1
ATOM 909 O O . LYS A 1 111 ? 0.555 -10.092 -2.316 1.00 94.19 111 LYS A O 1
ATOM 914 N N . LEU A 1 112 ? -1.445 -11.084 -2.518 1.00 94.25 112 LEU A N 1
ATOM 915 C CA . LEU A 1 112 ? -2.106 -10.237 -1.517 1.00 94.25 112 LEU A CA 1
ATOM 916 C C . LEU A 1 112 ? -1.497 -10.448 -0.127 1.00 94.25 112 LEU A C 1
ATOM 918 O O . LEU A 1 112 ? -1.050 -9.490 0.492 1.00 94.25 112 LEU A O 1
ATOM 922 N N . SER A 1 113 ? -1.411 -11.704 0.306 1.00 93.12 113 SER A N 1
ATOM 923 C CA . SER A 1 113 ? -0.903 -12.073 1.626 1.00 93.12 113 SER A CA 1
ATOM 924 C C . SER A 1 113 ? 0.501 -12.654 1.552 1.00 93.12 113 SER A C 1
ATOM 926 O O . SER A 1 113 ? 0.804 -13.483 0.686 1.00 93.12 113 SER A O 1
ATOM 928 N N . ILE A 1 114 ? 1.339 -12.263 2.507 1.00 89.81 114 ILE A N 1
ATOM 929 C CA . ILE A 1 114 ? 2.678 -12.815 2.707 1.00 89.81 114 ILE A CA 1
ATOM 930 C C . ILE A 1 114 ? 2.707 -13.601 4.011 1.00 89.81 114 ILE A C 1
ATOM 932 O O . ILE A 1 114 ? 2.414 -13.073 5.078 1.00 89.81 114 ILE A O 1
ATOM 936 N N . THR A 1 115 ? 3.095 -14.873 3.933 1.00 82.56 115 THR A N 1
ATOM 937 C CA . THR A 1 115 ? 3.265 -15.710 5.122 1.00 82.56 115 THR A CA 1
ATOM 938 C C . THR A 1 115 ? 4.562 -15.335 5.845 1.00 82.56 115 THR A C 1
ATOM 940 O O . THR A 1 115 ? 5.637 -15.456 5.244 1.00 82.56 115 THR A O 1
ATOM 943 N N . PRO A 1 116 ? 4.510 -14.933 7.129 1.00 73.19 116 PRO A N 1
ATOM 944 C CA . PRO A 1 116 ? 5.711 -14.665 7.912 1.00 73.19 116 PRO A CA 1
ATOM 945 C C . PRO A 1 116 ? 6.629 -15.892 7.953 1.00 73.19 116 PRO A C 1
ATOM 947 O O . PRO A 1 116 ? 6.191 -16.995 8.270 1.00 73.19 116 PRO A O 1
ATOM 950 N N . GLY A 1 117 ? 7.905 -15.712 7.607 1.00 66.69 117 GLY A N 1
ATOM 951 C CA . GLY A 1 117 ? 8.898 -16.795 7.600 1.00 66.69 117 GLY A CA 1
ATOM 952 C C . GLY A 1 117 ? 8.775 -17.803 6.448 1.00 66.69 117 GLY A C 1
ATOM 953 O O . GLY A 1 117 ? 9.581 -18.728 6.377 1.00 66.69 117 GLY A O 1
ATOM 954 N N . GLY A 1 118 ? 7.811 -17.634 5.536 1.00 70.00 118 GLY A N 1
ATOM 955 C CA . GLY A 1 118 ? 7.723 -18.431 4.313 1.00 70.00 118 GLY A CA 1
ATOM 956 C C . GLY A 1 118 ? 8.789 -18.043 3.275 1.00 70.00 118 GLY A C 1
ATOM 957 O O . GLY A 1 118 ? 9.339 -16.938 3.334 1.00 70.00 118 GLY A O 1
ATOM 958 N N . PRO A 1 119 ? 9.089 -18.918 2.296 1.00 68.44 119 PRO A N 1
ATOM 959 C CA . PRO A 1 119 ? 9.985 -18.571 1.201 1.00 68.44 119 PRO A CA 1
ATOM 960 C C . PRO A 1 119 ? 9.346 -17.471 0.343 1.00 68.44 119 PRO A C 1
ATOM 962 O O . PRO A 1 119 ? 8.348 -17.696 -0.342 1.00 68.44 119 PRO A O 1
ATOM 965 N N . LEU A 1 120 ? 9.922 -16.268 0.394 1.00 69.75 120 LEU A N 1
ATOM 966 C CA . LEU A 1 120 ? 9.499 -15.140 -0.445 1.00 69.75 120 LEU A CA 1
ATOM 967 C C . LEU A 1 120 ? 9.933 -15.302 -1.900 1.00 69.75 120 LEU A C 1
ATOM 969 O O . LEU A 1 120 ? 9.250 -14.833 -2.806 1.00 69.75 120 LEU A O 1
ATOM 973 N N . PHE A 1 121 ? 11.072 -15.959 -2.111 1.00 76.94 121 PHE A N 1
ATOM 974 C CA . PHE A 1 121 ? 11.683 -16.147 -3.418 1.00 76.94 121 PHE A CA 1
ATOM 975 C C . PHE A 1 121 ? 11.891 -17.624 -3.687 1.00 76.94 121 PHE A C 1
ATOM 977 O O . PHE A 1 121 ? 12.182 -18.404 -2.779 1.00 76.94 121 PHE A O 1
ATOM 984 N N . ASP A 1 122 ? 11.799 -17.973 -4.961 1.00 74.44 122 ASP A N 1
ATOM 985 C CA . ASP A 1 122 ? 12.267 -19.255 -5.461 1.00 74.44 122 ASP A CA 1
ATOM 986 C C . ASP A 1 122 ? 13.794 -19.354 -5.266 1.00 74.44 122 ASP A C 1
ATOM 988 O O . ASP A 1 122 ? 14.523 -18.375 -5.470 1.00 74.44 122 ASP A O 1
ATOM 992 N N . CYS A 1 123 ? 14.282 -20.522 -4.838 1.00 65.00 123 CYS A N 1
ATOM 993 C CA . CYS A 1 123 ? 15.688 -20.735 -4.489 1.00 65.00 123 CYS A CA 1
ATOM 994 C C . CYS A 1 123 ? 16.628 -20.496 -5.680 1.00 65.00 123 CYS A C 1
ATOM 996 O O . CYS A 1 123 ? 17.767 -20.071 -5.480 1.00 65.00 123 CYS A O 1
ATOM 998 N N . GLU A 1 124 ? 16.131 -20.678 -6.906 1.00 80.56 124 GLU A N 1
ATOM 999 C CA . GLU A 1 124 ? 16.879 -20.473 -8.149 1.00 80.56 124 GLU A CA 1
ATOM 1000 C C . GLU A 1 124 ? 16.986 -19.005 -8.601 1.00 80.56 124 GLU A C 1
ATOM 1002 O O . GLU A 1 124 ? 17.649 -18.723 -9.600 1.00 80.56 124 GLU A O 1
ATOM 1007 N N . MET A 1 125 ? 16.324 -18.054 -7.928 1.00 83.00 125 MET A N 1
ATOM 1008 C CA . MET A 1 125 ? 16.381 -16.640 -8.327 1.00 83.00 125 MET A CA 1
ATOM 1009 C C . MET A 1 125 ? 17.723 -15.995 -7.980 1.00 83.00 125 MET A C 1
ATOM 1011 O O . MET A 1 125 ? 18.167 -16.056 -6.825 1.00 83.00 125 MET A O 1
ATOM 1015 N N . ASP A 1 126 ? 18.298 -15.280 -8.951 1.00 81.56 126 ASP A N 1
ATOM 1016 C CA . ASP A 1 126 ? 19.448 -14.399 -8.728 1.00 81.56 126 ASP A CA 1
ATOM 1017 C C . ASP A 1 126 ? 19.067 -13.121 -7.947 1.00 81.56 126 ASP A C 1
ATOM 1019 O O . ASP A 1 126 ? 17.894 -12.851 -7.671 1.00 81.56 126 ASP A O 1
ATOM 1023 N N . SER A 1 127 ? 20.062 -12.321 -7.557 1.00 77.44 127 SER A N 1
ATOM 1024 C CA . SER A 1 127 ? 19.847 -11.101 -6.765 1.00 77.44 127 SER A CA 1
ATOM 1025 C C . SER A 1 127 ? 18.956 -10.067 -7.464 1.00 77.44 127 SER A C 1
ATOM 1027 O O . SER A 1 127 ? 18.093 -9.471 -6.820 1.00 77.44 127 SER A O 1
ATOM 1029 N N . LEU A 1 128 ? 19.109 -9.882 -8.777 1.00 77.81 128 LEU A N 1
ATOM 1030 C CA . LEU A 1 128 ? 18.343 -8.909 -9.556 1.00 77.81 128 LEU A CA 1
ATOM 1031 C C . LEU A 1 128 ? 16.875 -9.329 -9.676 1.00 77.81 128 LEU A C 1
ATOM 1033 O O . LEU A 1 128 ? 15.966 -8.507 -9.545 1.00 77.81 128 LEU A O 1
ATOM 1037 N N . GLN A 1 129 ? 16.637 -10.621 -9.881 1.00 81.25 129 GLN A N 1
ATOM 1038 C CA . GLN A 1 129 ? 15.303 -11.207 -9.920 1.00 81.25 129 GLN A CA 1
ATOM 1039 C C . GLN A 1 129 ? 14.590 -11.083 -8.569 1.00 81.25 129 GLN A C 1
ATOM 1041 O O . GLN A 1 129 ? 13.408 -10.734 -8.542 1.00 81.25 129 GLN A O 1
ATOM 1046 N N . ARG A 1 130 ? 15.301 -11.290 -7.450 1.00 81.88 130 ARG A N 1
ATOM 1047 C CA . ARG A 1 130 ? 14.749 -11.098 -6.094 1.00 81.88 130 ARG A CA 1
ATOM 1048 C C . ARG A 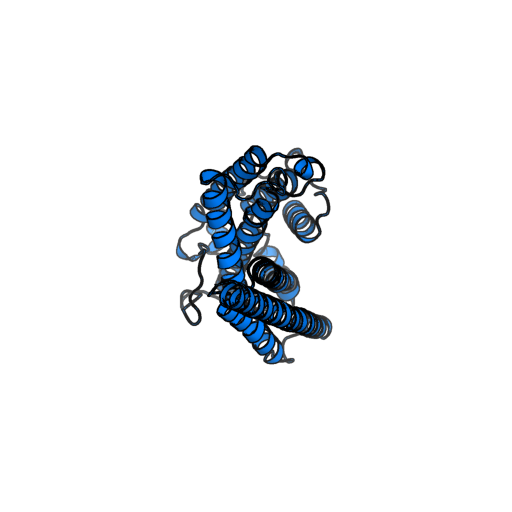1 130 ? 14.355 -9.648 -5.837 1.00 81.88 130 ARG A C 1
ATOM 1050 O O . ARG A 1 130 ? 13.237 -9.396 -5.396 1.00 81.88 130 ARG A O 1
ATOM 1057 N N . VAL A 1 131 ? 15.230 -8.698 -6.176 1.00 80.81 131 VAL A N 1
ATOM 1058 C CA . VAL A 1 131 ? 14.931 -7.257 -6.109 1.00 80.81 131 VAL A CA 1
ATOM 1059 C C . VAL A 1 131 ? 13.683 -6.926 -6.923 1.00 80.81 131 VAL A C 1
ATOM 1061 O O . VAL A 1 131 ? 12.787 -6.241 -6.434 1.00 80.81 131 VAL A O 1
ATOM 1064 N N . ARG A 1 132 ? 13.606 -7.408 -8.168 1.00 81.38 132 ARG A N 1
ATOM 1065 C CA . ARG A 1 132 ? 12.466 -7.140 -9.052 1.00 81.38 132 ARG A CA 1
ATOM 1066 C C . ARG A 1 132 ? 11.171 -7.704 -8.471 1.00 81.38 132 ARG A C 1
ATOM 1068 O O . ARG A 1 132 ? 10.164 -7.004 -8.462 1.00 81.38 132 ARG A O 1
ATOM 1075 N N . CYS A 1 133 ? 11.204 -8.933 -7.959 1.00 86.56 133 CYS A N 1
ATOM 1076 C CA . CYS A 1 133 ? 10.058 -9.565 -7.310 1.00 86.56 133 CYS A CA 1
ATOM 1077 C C . CYS A 1 133 ? 9.594 -8.767 -6.083 1.00 86.56 133 CYS A C 1
ATOM 1079 O O . CYS A 1 133 ? 8.400 -8.521 -5.934 1.00 86.56 133 CYS A O 1
ATOM 1081 N N . LEU A 1 134 ? 10.528 -8.308 -5.241 1.00 86.69 134 LEU A N 1
ATOM 1082 C CA . LEU A 1 134 ? 10.214 -7.437 -4.105 1.00 86.69 134 LEU A CA 1
ATOM 1083 C C . LEU A 1 134 ? 9.576 -6.128 -4.540 1.00 86.69 134 LEU A C 1
ATOM 1085 O O . LEU A 1 134 ? 8.571 -5.722 -3.971 1.00 86.69 134 LEU A O 1
ATOM 1089 N N . HIS A 1 135 ? 10.149 -5.468 -5.543 1.00 86.56 135 HIS A N 1
ATOM 1090 C CA . HIS A 1 135 ? 9.628 -4.195 -6.014 1.00 86.56 135 HIS A CA 1
ATOM 1091 C C . HIS A 1 135 ? 8.206 -4.342 -6.576 1.00 86.56 135 HIS A C 1
ATOM 1093 O O . HIS A 1 135 ? 7.331 -3.568 -6.202 1.00 86.56 135 HIS A O 1
ATOM 1099 N N . LEU A 1 136 ? 7.943 -5.376 -7.387 1.00 89.62 136 LEU A N 1
ATOM 1100 C CA . LEU A 1 136 ? 6.592 -5.684 -7.878 1.00 89.62 136 LEU A CA 1
ATOM 1101 C C . LEU A 1 136 ? 5.616 -5.967 -6.729 1.00 89.62 136 LEU A C 1
ATOM 1103 O O . LEU A 1 136 ? 4.471 -5.521 -6.768 1.00 89.62 136 LEU A O 1
ATOM 1107 N N . GLN A 1 137 ? 6.069 -6.698 -5.709 1.00 92.75 137 GLN A N 1
ATOM 1108 C CA . GLN A 1 137 ? 5.270 -7.023 -4.534 1.00 92.75 137 GLN A CA 1
ATOM 1109 C C . GLN A 1 137 ? 4.890 -5.768 -3.733 1.00 92.75 137 GLN A C 1
ATOM 1111 O O . GLN A 1 137 ? 3.723 -5.604 -3.381 1.00 92.75 137 GLN A O 1
ATOM 1116 N N . LEU A 1 138 ? 5.853 -4.872 -3.500 1.00 92.44 138 LEU A N 1
ATOM 1117 C CA . LEU A 1 138 ? 5.638 -3.602 -2.804 1.00 92.44 138 LEU A CA 1
ATOM 1118 C C . LEU A 1 138 ? 4.715 -2.666 -3.577 1.00 92.44 138 LEU A C 1
ATOM 1120 O O . LEU A 1 138 ? 3.810 -2.076 -2.997 1.00 92.44 138 LEU A O 1
ATOM 1124 N N . GLU A 1 139 ? 4.914 -2.550 -4.887 1.00 93.00 139 GLU A N 1
ATOM 1125 C CA . GLU A 1 139 ? 4.063 -1.742 -5.756 1.00 93.00 139 GLU A CA 1
ATOM 1126 C C . GLU A 1 139 ? 2.612 -2.231 -5.767 1.00 93.00 139 GLU A C 1
ATOM 1128 O O . GLU A 1 139 ? 1.681 -1.432 -5.657 1.00 93.00 139 GLU A O 1
ATOM 1133 N N . TYR A 1 140 ? 2.416 -3.549 -5.829 1.00 96.00 140 TYR A N 1
ATOM 1134 C CA . TYR A 1 140 ? 1.091 -4.152 -5.748 1.00 96.00 140 TYR A CA 1
ATOM 1135 C C . TYR A 1 140 ? 0.405 -3.859 -4.409 1.00 96.00 140 TYR A C 1
ATOM 1137 O O . TYR A 1 140 ? -0.736 -3.396 -4.387 1.00 96.00 140 TYR A O 1
ATOM 1145 N N . HIS A 1 141 ? 1.099 -4.085 -3.288 1.00 97.19 141 HIS A N 1
ATOM 1146 C CA . HIS A 1 141 ? 0.553 -3.803 -1.958 1.00 97.19 141 HIS A CA 1
ATOM 1147 C C . HIS A 1 141 ? 0.277 -2.318 -1.735 1.00 97.19 141 HIS A C 1
ATOM 1149 O O . HIS A 1 141 ? -0.736 -1.965 -1.130 1.00 97.19 141 HIS A O 1
ATOM 1155 N N . TYR A 1 142 ? 1.146 -1.447 -2.242 1.00 95.69 142 TYR A N 1
ATOM 1156 C CA . TYR A 1 142 ? 0.950 -0.006 -2.182 1.00 95.69 142 TYR A CA 1
ATOM 1157 C C . TYR A 1 142 ? -0.304 0.416 -2.936 1.00 95.69 142 TYR A C 1
ATOM 1159 O O . TYR A 1 142 ? -1.151 1.086 -2.356 1.00 95.69 142 TYR A O 1
ATOM 1167 N N . LEU A 1 143 ? -0.471 -0.025 -4.187 1.00 96.88 143 LEU A N 1
ATOM 1168 C CA . LEU A 1 143 ? -1.659 0.311 -4.966 1.00 96.88 143 LEU A CA 1
ATOM 1169 C C . LEU A 1 143 ? -2.937 -0.250 -4.354 1.00 96.88 143 LEU A C 1
ATOM 1171 O O . LEU A 1 143 ? -3.914 0.487 -4.293 1.00 96.88 143 LEU A O 1
ATOM 1175 N N . LEU A 1 144 ? -2.929 -1.483 -3.841 1.00 97.69 144 LEU A N 1
ATOM 1176 C CA . LEU A 1 144 ? -4.060 -2.008 -3.070 1.00 97.69 144 LEU A CA 1
ATOM 1177 C C . LEU A 1 144 ? -4.387 -1.099 -1.885 1.00 97.69 144 LEU A C 1
ATOM 1179 O O . LEU A 1 144 ? -5.528 -0.681 -1.718 1.00 97.69 144 LEU A O 1
ATOM 1183 N N . THR A 1 145 ? -3.380 -0.753 -1.081 1.00 97.06 145 THR A N 1
ATOM 1184 C CA . THR A 1 145 ? -3.565 0.111 0.091 1.00 97.06 145 THR A CA 1
ATOM 1185 C C . THR A 1 145 ? -4.143 1.461 -0.321 1.00 97.06 145 THR A C 1
ATOM 1187 O O . THR A 1 145 ? -5.144 1.897 0.240 1.00 97.06 145 THR A O 1
ATOM 1190 N N . THR A 1 146 ? -3.561 2.105 -1.328 1.00 95.31 146 THR A N 1
ATOM 1191 C CA . THR A 1 146 ? -3.987 3.406 -1.842 1.00 95.31 146 THR A CA 1
ATOM 1192 C C . THR A 1 146 ? -5.402 3.353 -2.427 1.00 95.31 146 THR A C 1
ATOM 1194 O O . THR A 1 146 ? -6.272 4.091 -1.978 1.00 95.31 146 THR A O 1
ATOM 1197 N N . ILE A 1 147 ? -5.687 2.449 -3.364 1.00 97.50 147 ILE A N 1
ATOM 1198 C CA . ILE A 1 147 ? -7.008 2.335 -4.002 1.00 97.50 147 ILE A CA 1
ATOM 1199 C C . ILE A 1 147 ? -8.091 2.081 -2.949 1.00 97.50 147 ILE A C 1
ATOM 1201 O O . ILE A 1 147 ? -9.078 2.815 -2.880 1.00 97.50 147 ILE A O 1
ATOM 1205 N N . HIS A 1 148 ? -7.884 1.093 -2.082 1.00 97.38 148 HIS A N 1
ATOM 1206 C CA . HIS A 1 148 ? -8.909 0.667 -1.139 1.00 97.38 148 HIS A CA 1
ATOM 1207 C C . HIS A 1 148 ? -9.066 1.583 0.076 1.00 97.38 148 HIS A C 1
ATOM 1209 O O . HIS A 1 148 ? -10.152 1.629 0.654 1.00 97.38 148 HIS A O 1
ATOM 1215 N N . THR A 1 149 ? -8.046 2.371 0.439 1.00 93.50 149 THR A N 1
ATOM 1216 C CA . THR A 1 149 ? -8.173 3.393 1.497 1.00 93.50 149 THR A CA 1
ATOM 1217 C C . THR A 1 149 ? -9.173 4.482 1.111 1.00 93.50 149 THR A C 1
ATOM 1219 O O . THR A 1 149 ? -9.800 5.074 1.992 1.00 93.50 149 THR A O 1
ATOM 1222 N N . ALA A 1 150 ? -9.396 4.723 -0.187 1.00 93.75 150 ALA A N 1
ATOM 1223 C CA . ALA A 1 150 ? -10.376 5.705 -0.646 1.00 93.75 150 ALA A CA 1
ATOM 1224 C C . ALA A 1 150 ? -11.808 5.398 -0.170 1.00 93.75 150 ALA A C 1
ATOM 1226 O O . ALA A 1 150 ? -12.604 6.327 -0.025 1.00 93.75 150 ALA A O 1
ATOM 1227 N N . VAL A 1 151 ? -12.121 4.135 0.159 1.00 93.06 151 VAL A N 1
ATOM 1228 C CA . VAL A 1 151 ? -13.430 3.742 0.708 1.00 93.06 151 VAL A CA 1
ATOM 1229 C C . VAL A 1 151 ? -13.747 4.438 2.032 1.00 93.06 151 VAL A C 1
ATOM 1231 O O . VAL A 1 151 ? -14.911 4.664 2.336 1.00 93.06 151 VAL A O 1
ATOM 1234 N N . ARG A 1 152 ? -12.724 4.870 2.788 1.00 89.31 152 ARG A N 1
ATOM 1235 C CA . ARG A 1 152 ? -12.884 5.603 4.057 1.00 89.31 152 ARG A CA 1
ATOM 1236 C C . ARG A 1 152 ? -13.582 6.955 3.898 1.00 89.31 152 ARG A C 1
ATOM 1238 O O . ARG A 1 152 ? -13.988 7.549 4.888 1.00 89.31 152 ARG A O 1
ATOM 1245 N N . ARG A 1 153 ? -13.693 7.452 2.665 1.00 89.19 153 ARG A N 1
ATOM 1246 C CA . ARG A 1 153 ? -14.428 8.675 2.330 1.00 89.19 153 ARG A CA 1
ATOM 1247 C C . ARG A 1 153 ? -15.918 8.425 2.084 1.00 89.19 153 ARG A C 1
ATOM 1249 O O . ARG A 1 153 ? -16.673 9.391 2.040 1.00 89.19 153 ARG A O 1
ATOM 1256 N N . CYS A 1 154 ? -16.321 7.167 1.902 1.00 86.69 154 CYS A N 1
ATOM 1257 C CA . CYS A 1 154 ? -17.728 6.804 1.791 1.00 86.69 154 CYS A CA 1
ATOM 1258 C C . CYS A 1 154 ? -18.408 6.944 3.156 1.00 86.69 154 CYS A C 1
ATOM 1260 O O . CYS A 1 154 ? -17.757 6.803 4.193 1.00 86.69 154 CYS A O 1
ATOM 1262 N N . GLY A 1 155 ? -19.715 7.192 3.172 1.00 77.88 155 GLY A N 1
ATOM 1263 C CA . GLY A 1 155 ? -20.466 7.271 4.423 1.00 77.88 155 GLY A CA 1
ATOM 1264 C C . GLY A 1 155 ? -20.546 8.666 5.044 1.00 77.88 155 GLY A C 1
ATOM 1265 O O . GLY A 1 155 ? -21.274 8.845 6.015 1.00 77.88 155 GLY A O 1
ATOM 1266 N N . ALA A 1 156 ? -19.872 9.677 4.480 1.00 74.00 156 ALA A N 1
ATOM 1267 C CA . ALA A 1 156 ? -19.907 11.047 5.009 1.00 74.00 156 ALA A CA 1
ATOM 1268 C C . ALA A 1 156 ? -21.334 11.629 5.046 1.00 74.00 156 ALA A C 1
ATOM 1270 O O . ALA A 1 156 ? -21.699 12.322 5.992 1.00 74.00 156 ALA A O 1
ATOM 1271 N N . ALA A 1 157 ? -22.165 11.293 4.054 1.00 67.75 157 ALA A N 1
ATOM 1272 C CA . ALA A 1 157 ? -23.575 11.685 4.007 1.00 67.75 157 ALA A CA 1
ATOM 1273 C C . ALA A 1 157 ? -24.450 10.971 5.059 1.00 67.75 157 ALA A C 1
ATOM 1275 O O . ALA A 1 157 ? -25.570 11.401 5.320 1.00 67.75 157 ALA A O 1
ATOM 1276 N N . TYR A 1 158 ? -23.939 9.897 5.665 1.00 65.56 158 TYR A N 1
ATOM 1277 C CA . TYR A 1 158 ? -24.623 9.077 6.662 1.00 65.56 158 TYR A CA 1
ATOM 1278 C C . TYR A 1 158 ? -24.077 9.306 8.079 1.00 65.56 158 TYR A C 1
ATOM 1280 O O . TYR A 1 158 ? -24.423 8.552 8.978 1.00 65.56 158 TYR A O 1
ATOM 1288 N N . ALA A 1 159 ? -23.259 10.342 8.305 1.00 63.38 159 ALA A N 1
ATOM 1289 C CA . ALA A 1 159 ? -22.647 10.618 9.610 1.00 63.38 159 ALA A CA 1
ATOM 1290 C C . ALA A 1 159 ? -23.668 10.843 10.747 1.00 63.38 159 ALA A C 1
ATOM 1292 O O . ALA A 1 159 ? -23.349 10.614 11.910 1.00 63.38 159 ALA A O 1
ATOM 1293 N N . GLU A 1 160 ? -24.889 11.275 10.414 1.00 61.88 160 GLU A N 1
ATOM 1294 C CA . GLU A 1 160 ? -26.004 11.434 11.363 1.00 61.88 160 GLU A CA 1
ATOM 1295 C C . GLU A 1 160 ? -26.912 10.195 11.444 1.00 61.88 160 GLU A C 1
ATOM 1297 O O . GLU A 1 160 ? -27.752 10.093 12.340 1.00 61.88 160 GLU A O 1
ATOM 1302 N N . ALA A 1 161 ? -26.771 9.249 10.511 1.00 66.31 161 ALA A N 1
ATOM 1303 C CA . ALA A 1 161 ? -27.532 8.012 10.516 1.00 66.31 161 ALA A CA 1
ATOM 1304 C C . ALA A 1 161 ? -26.861 6.995 11.455 1.00 66.31 161 ALA A C 1
ATOM 1306 O O . ALA A 1 161 ? -25.636 6.880 11.468 1.00 66.31 161 ALA A O 1
ATOM 1307 N N . PRO A 1 162 ? -27.641 6.212 12.221 1.00 62.25 162 PRO A N 1
ATOM 1308 C CA . PRO A 1 162 ? -27.078 5.273 13.185 1.00 62.25 162 PRO A CA 1
ATOM 1309 C C . PRO A 1 162 ? -26.264 4.159 12.518 1.00 62.25 162 PRO A C 1
ATOM 1311 O O . PRO A 1 162 ? -25.340 3.653 13.141 1.00 62.25 162 PRO A O 1
ATOM 1314 N N . ASN A 1 163 ? -26.589 3.793 11.271 1.00 66.06 163 ASN A N 1
ATOM 1315 C CA . ASN A 1 163 ? -25.904 2.748 10.514 1.00 66.06 163 ASN A CA 1
ATOM 1316 C C . ASN A 1 163 ? -25.828 3.091 9.021 1.00 66.06 163 ASN A C 1
ATOM 1318 O O . ASN A 1 163 ? -26.725 3.725 8.458 1.00 66.06 163 ASN A O 1
ATOM 1322 N N . LEU A 1 164 ? -24.767 2.606 8.379 1.00 74.50 164 LEU A N 1
ATOM 1323 C CA . LEU A 1 164 ? -24.593 2.620 6.930 1.00 74.50 164 LEU A CA 1
ATOM 1324 C C . LEU A 1 164 ? -25.536 1.581 6.284 1.00 74.50 164 LEU A C 1
ATOM 1326 O O . LEU A 1 164 ? -25.774 0.545 6.906 1.00 74.50 164 LEU A O 1
ATOM 1330 N N . PRO A 1 165 ? -26.054 1.793 5.057 1.00 80.94 165 PRO A N 1
ATOM 1331 C CA . PRO A 1 165 ? -26.796 0.752 4.343 1.00 80.94 165 PRO A CA 1
ATOM 1332 C C . PRO A 1 165 ? -25.998 -0.559 4.263 1.00 80.94 165 PRO A C 1
ATOM 1334 O O . PRO A 1 165 ? -24.801 -0.514 3.978 1.00 80.94 165 PRO A O 1
ATOM 1337 N N . ASP A 1 166 ? -26.646 -1.711 4.466 1.00 79.00 166 ASP A N 1
ATOM 1338 C CA . ASP A 1 166 ? -25.977 -3.024 4.569 1.00 79.00 166 ASP A CA 1
ATOM 1339 C C . ASP A 1 166 ? -25.047 -3.328 3.381 1.00 79.00 166 ASP A C 1
ATOM 1341 O O . ASP A 1 166 ? -23.908 -3.768 3.566 1.00 79.00 166 ASP A O 1
ATOM 1345 N N . ASP A 1 167 ? -25.489 -3.021 2.158 1.00 80.75 167 ASP A N 1
ATOM 1346 C CA . ASP A 1 167 ? -24.683 -3.193 0.946 1.00 80.75 167 ASP A CA 1
ATOM 1347 C C . ASP A 1 167 ? -23.402 -2.346 0.999 1.00 80.75 167 ASP A C 1
ATOM 1349 O O . ASP A 1 167 ? -22.306 -2.841 0.730 1.00 80.75 167 ASP A O 1
ATOM 1353 N N . LEU A 1 168 ? -23.520 -1.081 1.409 1.00 82.75 168 LEU A N 1
ATOM 1354 C CA . LEU A 1 168 ? -22.391 -0.159 1.524 1.00 82.75 168 LEU A CA 1
ATOM 1355 C C . LEU A 1 168 ? -21.453 -0.569 2.669 1.00 82.75 168 LEU A C 1
ATOM 1357 O O . LEU A 1 168 ? -20.234 -0.498 2.517 1.00 82.75 168 LEU A O 1
ATOM 1361 N N . HIS A 1 169 ? -22.006 -1.067 3.776 1.00 84.81 169 HIS A N 1
ATOM 1362 C CA . HIS A 1 169 ? -21.246 -1.608 4.901 1.00 84.81 169 HIS A CA 1
ATOM 1363 C C . HIS A 1 169 ? -20.402 -2.820 4.477 1.00 84.81 169 HIS A C 1
ATOM 1365 O O . HIS A 1 169 ? -19.209 -2.880 4.774 1.00 84.81 169 HIS A O 1
ATOM 1371 N N . SER A 1 170 ? -20.977 -3.757 3.716 1.00 86.81 170 SER A N 1
ATOM 1372 C CA . SER A 1 170 ? -20.254 -4.943 3.233 1.00 86.81 170 SER A CA 1
ATOM 1373 C C . SER A 1 170 ? -19.079 -4.591 2.307 1.00 86.81 170 SER A C 1
ATOM 1375 O O . SER A 1 170 ? -17.972 -5.113 2.469 1.00 86.81 170 SER A O 1
ATOM 1377 N N . VAL A 1 171 ? -19.291 -3.656 1.374 1.00 87.62 171 VAL A N 1
ATOM 1378 C CA . VAL A 1 171 ? -18.260 -3.202 0.431 1.00 87.62 171 VAL A CA 1
ATOM 1379 C C . VAL A 1 171 ? -17.161 -2.430 1.158 1.00 87.62 171 VAL A C 1
ATOM 1381 O O . VAL A 1 171 ? -15.979 -2.617 0.859 1.00 87.62 171 VAL A O 1
ATOM 1384 N N . PHE A 1 172 ? -17.535 -1.608 2.142 1.00 88.44 172 PHE A N 1
ATOM 1385 C CA . PHE A 1 172 ? -16.587 -0.899 2.993 1.00 88.44 172 PHE A CA 1
ATOM 1386 C C . PHE A 1 172 ? -15.636 -1.866 3.698 1.00 88.44 172 PHE A C 1
ATOM 1388 O O . PHE A 1 172 ? -14.419 -1.710 3.581 1.00 88.44 172 PHE A O 1
ATOM 1395 N N . HIS A 1 173 ? -16.172 -2.888 4.372 1.00 89.69 173 HIS A N 1
ATOM 1396 C CA . HIS A 1 173 ? -15.357 -3.877 5.085 1.00 89.69 173 HIS A CA 1
ATOM 1397 C C . HIS A 1 173 ? -14.458 -4.665 4.146 1.00 89.69 173 HIS A C 1
ATOM 1399 O O . HIS A 1 173 ? -13.259 -4.747 4.394 1.00 89.69 173 HIS A O 1
ATOM 1405 N N . SER A 1 174 ? -14.988 -5.148 3.019 1.00 93.56 174 SER A N 1
ATOM 1406 C CA . SER A 1 174 ? -14.179 -5.886 2.043 1.00 93.56 174 SER A CA 1
ATOM 1407 C C . SER A 1 174 ? -13.022 -5.049 1.491 1.00 93.56 174 SER A C 1
ATOM 1409 O O . SER A 1 174 ? -11.920 -5.567 1.321 1.00 93.56 174 SER A O 1
ATOM 1411 N N . SER A 1 175 ? -13.252 -3.766 1.198 1.00 95.81 175 SER A N 1
ATOM 1412 C CA . SER A 1 175 ? -12.201 -2.861 0.724 1.00 95.81 175 SER A CA 1
ATOM 1413 C C . SER A 1 175 ? -11.200 -2.554 1.844 1.00 95.81 175 SER A C 1
ATOM 1415 O O . SER A 1 175 ? -9.988 -2.623 1.640 1.00 95.81 175 SER A O 1
ATOM 1417 N N . SER A 1 176 ? -11.686 -2.280 3.057 1.00 94.06 176 SER A N 1
ATOM 1418 C CA . SER A 1 176 ? -10.835 -2.057 4.229 1.00 94.06 176 SER A CA 1
ATOM 1419 C C . SER A 1 176 ? -9.913 -3.255 4.482 1.00 94.06 176 SER A C 1
ATOM 1421 O O . SER A 1 176 ? -8.697 -3.077 4.559 1.00 94.06 176 SER A O 1
ATOM 1423 N N . ASP A 1 177 ? -10.446 -4.478 4.487 1.00 95.38 177 ASP A N 1
ATOM 1424 C CA . ASP A 1 177 ? -9.682 -5.710 4.698 1.00 95.38 177 ASP A CA 1
ATOM 1425 C C . ASP A 1 177 ? -8.542 -5.882 3.688 1.00 95.38 177 ASP A C 1
ATOM 1427 O O . ASP A 1 177 ? -7.425 -6.228 4.083 1.00 95.38 177 ASP A O 1
ATOM 1431 N N . LEU A 1 178 ? -8.780 -5.575 2.408 1.00 97.06 178 LEU A N 1
ATOM 1432 C CA . LEU A 1 178 ? -7.747 -5.614 1.366 1.00 97.06 178 LEU A CA 1
ATOM 1433 C C . LEU A 1 178 ? -6.619 -4.613 1.645 1.00 97.06 178 LEU A C 1
ATOM 1435 O O . LEU A 1 178 ? -5.441 -4.971 1.560 1.00 97.06 178 LEU A O 1
ATOM 1439 N N . SER A 1 179 ? -6.962 -3.378 2.030 1.00 97.19 179 SER A N 1
ATOM 1440 C CA . SER A 1 179 ? -5.966 -2.350 2.372 1.00 97.19 179 SER A CA 1
ATOM 1441 C C . SER A 1 179 ? -5.126 -2.733 3.597 1.00 97.19 179 SER A C 1
ATOM 1443 O O . SER A 1 179 ? -3.908 -2.528 3.617 1.00 97.19 179 SER A O 1
ATOM 1445 N N . LEU A 1 180 ? -5.758 -3.337 4.609 1.00 96.94 180 LEU A N 1
ATOM 1446 C CA . LEU A 1 180 ? -5.093 -3.749 5.842 1.00 96.94 180 LEU A CA 1
ATOM 1447 C C . LEU A 1 180 ? -4.201 -4.961 5.609 1.00 96.94 180 LEU A C 1
ATOM 1449 O O . LEU A 1 180 ? -3.071 -4.985 6.086 1.00 96.94 180 LEU A O 1
ATOM 1453 N N . GLU A 1 181 ? -4.666 -5.947 4.848 1.00 97.44 181 GLU A N 1
ATOM 1454 C CA . GLU A 1 181 ? -3.873 -7.131 4.527 1.00 97.44 181 GLU A CA 1
ATOM 1455 C C . GLU A 1 181 ? -2.635 -6.789 3.690 1.00 97.44 181 GLU A C 1
ATOM 1457 O O . GLU A 1 181 ? -1.532 -7.269 3.977 1.00 97.44 181 GLU A O 1
ATOM 1462 N N . ALA A 1 182 ? -2.782 -5.888 2.714 1.00 97.62 182 ALA A N 1
ATOM 1463 C CA . ALA A 1 182 ? -1.655 -5.354 1.956 1.00 97.62 182 ALA A CA 1
ATOM 1464 C C . ALA A 1 182 ? -0.655 -4.612 2.863 1.00 97.62 182 ALA A C 1
ATOM 1466 O O . ALA A 1 182 ? 0.561 -4.778 2.726 1.00 97.62 182 ALA A O 1
ATOM 1467 N N . SER A 1 183 ? -1.156 -3.851 3.841 1.00 97.50 183 SER A N 1
ATOM 1468 C CA . SER A 1 183 ? -0.323 -3.130 4.812 1.00 97.50 183 SER A CA 1
ATOM 1469 C C . SER A 1 183 ? 0.443 -4.086 5.740 1.00 97.50 183 SER A C 1
ATOM 1471 O O . SER A 1 183 ? 1.661 -3.966 5.885 1.00 97.50 183 SER A O 1
ATOM 1473 N N . ARG A 1 184 ? -0.229 -5.102 6.304 1.00 96.12 184 ARG A N 1
ATOM 1474 C CA . ARG A 1 184 ? 0.405 -6.160 7.120 1.00 96.12 184 ARG A CA 1
ATOM 1475 C C . ARG A 1 184 ? 1.497 -6.885 6.344 1.00 96.12 184 ARG A C 1
ATOM 1477 O O . ARG A 1 184 ? 2.601 -7.093 6.854 1.00 96.12 184 ARG A O 1
ATOM 1484 N N . SER A 1 185 ? 1.199 -7.240 5.098 1.00 95.56 185 SER A N 1
ATOM 1485 C CA . SER A 1 185 ? 2.139 -7.934 4.224 1.00 95.56 185 SER A CA 1
ATOM 1486 C C . SER A 1 185 ? 3.349 -7.065 3.878 1.00 95.56 185 SER A C 1
ATOM 1488 O O . SER A 1 185 ? 4.475 -7.553 3.935 1.00 95.56 185 SER A O 1
ATOM 1490 N N . THR A 1 186 ? 3.149 -5.768 3.622 1.00 95.50 186 THR A N 1
ATOM 1491 C CA . THR A 1 186 ? 4.237 -4.804 3.381 1.00 95.50 186 THR A CA 1
ATOM 1492 C C . THR A 1 186 ? 5.195 -4.723 4.571 1.00 95.50 186 THR A C 1
ATOM 1494 O O . THR A 1 186 ? 6.408 -4.821 4.394 1.00 95.50 186 THR A O 1
ATOM 1497 N N . LEU A 1 187 ? 4.669 -4.604 5.795 1.00 94.69 187 LEU A N 1
ATOM 1498 C CA . LEU A 1 187 ? 5.495 -4.552 7.008 1.00 94.69 187 LEU A CA 1
ATOM 1499 C C . LEU A 1 187 ? 6.208 -5.882 7.282 1.00 94.69 187 LEU A C 1
ATOM 1501 O O . LEU A 1 187 ? 7.372 -5.898 7.675 1.00 94.69 187 LEU A O 1
ATOM 1505 N N . THR A 1 188 ? 5.550 -7.007 6.999 1.00 91.06 188 THR A N 1
ATOM 1506 C CA . THR A 1 188 ? 6.160 -8.343 7.110 1.00 91.06 188 THR A CA 1
ATOM 1507 C C . THR A 1 188 ? 7.355 -8.502 6.164 1.00 91.06 188 THR A C 1
ATOM 1509 O O . THR A 1 188 ? 8.344 -9.151 6.514 1.00 91.06 188 THR A O 1
ATOM 1512 N N . LEU A 1 189 ? 7.308 -7.877 4.983 1.00 88.94 189 LEU A N 1
ATOM 1513 C CA . LEU A 1 189 ? 8.402 -7.895 4.008 1.00 88.94 189 LEU A CA 1
ATOM 1514 C C . LEU A 1 189 ? 9.607 -7.046 4.422 1.00 88.94 189 LEU A C 1
ATOM 1516 O O . LEU A 1 189 ? 10.687 -7.252 3.867 1.00 88.94 189 LEU A O 1
ATOM 1520 N N . LEU A 1 190 ? 9.473 -6.133 5.390 1.00 87.00 190 LEU A N 1
ATOM 1521 C CA . LEU A 1 190 ? 10.516 -5.162 5.733 1.00 87.00 190 LEU A CA 1
ATOM 1522 C C . LEU A 1 190 ? 11.867 -5.810 6.041 1.00 87.00 190 LEU A C 1
ATOM 1524 O O . LEU A 1 190 ? 12.898 -5.353 5.552 1.00 87.00 190 LEU A O 1
ATOM 1528 N N . LYS A 1 191 ? 11.871 -6.915 6.793 1.00 81.19 191 LYS A N 1
ATOM 1529 C CA . LYS A 1 191 ? 13.109 -7.646 7.104 1.00 81.19 191 LYS A CA 1
ATOM 1530 C C . LYS A 1 191 ? 13.832 -8.101 5.835 1.00 81.19 191 LYS A C 1
ATOM 1532 O O . LYS A 1 191 ? 15.055 -8.039 5.748 1.00 81.19 191 LYS A O 1
ATOM 1537 N N . SER A 1 192 ? 13.077 -8.567 4.848 1.00 79.19 192 SER A N 1
ATOM 1538 C CA . SER A 1 192 ? 13.621 -9.006 3.566 1.00 79.19 192 SER A CA 1
ATOM 1539 C C . SER A 1 192 ? 14.024 -7.841 2.675 1.00 79.19 192 SER A C 1
ATOM 1541 O O . SER A 1 192 ? 14.992 -7.993 1.938 1.00 79.19 192 SER A O 1
ATOM 1543 N N . LEU A 1 193 ? 13.344 -6.692 2.775 1.00 77.62 193 LEU A N 1
ATOM 1544 C CA . LEU A 1 193 ? 13.783 -5.459 2.124 1.00 77.62 193 LEU A CA 1
ATOM 1545 C C . LEU A 1 193 ? 15.176 -5.092 2.614 1.00 77.62 193 LEU A C 1
ATOM 1547 O O . LEU A 1 193 ? 16.106 -5.115 1.825 1.00 77.62 193 LEU A O 1
ATOM 1551 N N . ILE A 1 194 ? 15.348 -4.870 3.915 1.00 77.00 194 ILE A N 1
ATOM 1552 C CA . ILE A 1 194 ? 16.621 -4.426 4.500 1.00 77.00 194 ILE A CA 1
ATOM 1553 C C . ILE A 1 194 ? 17.787 -5.339 4.102 1.00 77.00 194 ILE A C 1
ATOM 1555 O O . ILE A 1 194 ? 18.848 -4.851 3.738 1.00 77.00 194 ILE A O 1
ATOM 1559 N N . ASN A 1 195 ? 17.580 -6.658 4.094 1.00 74.25 195 ASN A N 1
ATOM 1560 C CA . ASN A 1 195 ? 18.628 -7.612 3.723 1.00 74.25 195 ASN A CA 1
ATOM 1561 C C . ASN A 1 195 ? 18.994 -7.604 2.229 1.00 74.25 195 ASN A C 1
ATOM 1563 O O . ASN A 1 195 ? 20.054 -8.106 1.861 1.00 74.25 195 ASN A O 1
ATOM 1567 N N . ILE A 1 196 ? 18.097 -7.131 1.362 1.00 68.69 196 ILE A N 1
ATOM 1568 C CA . ILE A 1 196 ? 18.275 -7.120 -0.099 1.00 68.69 196 ILE A CA 1
ATOM 1569 C C . ILE A 1 196 ? 18.629 -5.717 -0.610 1.00 68.69 196 ILE A C 1
ATOM 1571 O O . ILE A 1 196 ? 19.115 -5.580 -1.735 1.00 68.69 196 ILE A O 1
ATOM 1575 N N . LEU A 1 197 ? 18.411 -4.674 0.194 1.00 65.69 197 LEU A N 1
ATOM 1576 C CA . LEU A 1 197 ? 18.700 -3.306 -0.201 1.00 65.69 197 LEU A CA 1
ATOM 1577 C C . LEU A 1 197 ? 20.203 -3.077 -0.316 1.00 65.69 197 LEU A C 1
ATOM 1579 O O . LEU A 1 197 ? 20.957 -3.175 0.644 1.00 65.69 197 LEU A O 1
ATOM 1583 N N . THR A 1 198 ? 20.613 -2.746 -1.534 1.00 64.00 198 THR A N 1
ATOM 1584 C CA . THR A 1 198 ? 21.853 -2.030 -1.802 1.00 64.00 198 THR A CA 1
ATOM 1585 C C . THR A 1 198 ? 21.586 -0.528 -1.686 1.00 64.00 198 THR A C 1
ATOM 1587 O O . THR A 1 198 ? 20.451 -0.089 -1.897 1.00 64.00 198 THR A O 1
ATOM 1590 N N . GLU A 1 199 ? 22.629 0.260 -1.422 1.00 59.12 199 GLU A N 1
ATOM 1591 C CA . GLU A 1 199 ? 22.590 1.734 -1.332 1.00 59.12 199 GLU A CA 1
ATOM 1592 C C . GLU A 1 199 ? 21.756 2.385 -2.465 1.00 59.12 199 GLU A C 1
ATOM 1594 O O . GLU A 1 199 ? 20.883 3.222 -2.256 1.00 59.12 199 GLU A O 1
ATOM 1599 N N . ALA A 1 200 ? 21.900 1.909 -3.708 1.00 59.47 200 ALA A N 1
ATOM 1600 C CA . ALA A 1 200 ? 21.193 2.477 -4.865 1.00 59.47 200 ALA A CA 1
ATOM 1601 C C . ALA A 1 200 ? 19.666 2.204 -4.917 1.00 59.47 200 ALA A C 1
ATOM 1603 O O . ALA A 1 200 ? 18.957 2.761 -5.770 1.00 59.47 200 ALA A O 1
ATOM 1604 N N . ALA A 1 201 ? 19.146 1.314 -4.068 1.00 70.62 201 ALA A N 1
ATOM 1605 C CA . ALA A 1 201 ? 17.753 0.862 -4.079 1.00 70.62 201 ALA A CA 1
ATOM 1606 C C . ALA A 1 201 ? 16.937 1.359 -2.879 1.00 70.62 201 ALA A C 1
ATOM 1608 O O . ALA A 1 201 ? 15.705 1.372 -2.963 1.00 70.62 201 ALA A O 1
ATOM 1609 N N . PHE A 1 202 ? 17.604 1.782 -1.799 1.00 78.69 202 PHE A N 1
ATOM 1610 C CA . PHE A 1 202 ? 16.982 2.149 -0.527 1.00 78.69 202 PHE A CA 1
ATOM 1611 C C . PHE A 1 202 ? 15.841 3.152 -0.697 1.00 78.69 202 PHE A C 1
ATOM 1613 O O . PHE A 1 202 ? 14.680 2.832 -0.429 1.00 78.69 202 PHE A O 1
ATOM 1620 N N . TRP A 1 203 ? 16.137 4.325 -1.261 1.00 82.69 203 TRP A N 1
ATOM 1621 C CA . TRP A 1 203 ? 15.171 5.420 -1.398 1.00 82.69 203 TRP A CA 1
ATOM 1622 C C . TRP A 1 203 ? 13.947 5.075 -2.247 1.00 82.69 203 TRP A C 1
ATOM 1624 O O . TRP A 1 203 ? 12.894 5.700 -2.112 1.00 82.69 203 TRP A O 1
ATOM 1634 N N . ARG A 1 204 ? 14.036 4.049 -3.101 1.00 77.81 204 ARG A N 1
ATOM 1635 C CA . ARG A 1 204 ? 12.887 3.609 -3.903 1.00 77.81 204 ARG A CA 1
ATOM 1636 C C . ARG A 1 204 ? 11.855 2.861 -3.076 1.00 77.81 204 ARG A C 1
ATOM 1638 O O . ARG A 1 204 ? 10.685 2.881 -3.453 1.00 77.81 204 ARG A O 1
ATOM 1645 N N . VAL A 1 205 ? 12.274 2.218 -1.985 1.00 81.88 205 VAL A N 1
ATOM 1646 C CA . VAL A 1 205 ? 11.398 1.390 -1.147 1.00 81.88 205 VAL A CA 1
ATOM 1647 C C . VAL A 1 205 ? 11.177 1.929 0.260 1.00 81.88 205 VAL A C 1
ATOM 1649 O O . VAL A 1 205 ? 10.256 1.482 0.940 1.00 81.88 205 VAL A O 1
ATOM 1652 N N . ALA A 1 206 ? 11.986 2.893 0.693 1.00 85.31 206 ALA A N 1
ATOM 1653 C CA . ALA A 1 206 ? 12.013 3.382 2.067 1.00 85.31 206 ALA A CA 1
ATOM 1654 C C . ALA A 1 206 ? 10.650 3.912 2.564 1.00 85.31 206 ALA A C 1
ATOM 1656 O O . ALA A 1 206 ? 10.343 3.809 3.746 1.00 85.31 206 ALA A O 1
ATOM 1657 N N . PHE A 1 207 ? 9.794 4.408 1.662 1.00 88.00 207 PHE A N 1
ATOM 1658 C CA . PHE A 1 207 ? 8.498 4.991 2.023 1.00 88.00 207 PHE A CA 1
ATOM 1659 C C . PHE A 1 207 ? 7.366 3.967 2.253 1.00 88.00 207 PHE A C 1
ATOM 1661 O O . PHE A 1 207 ? 6.423 4.274 2.985 1.00 88.00 207 PHE A O 1
ATOM 1668 N N . TYR A 1 208 ? 7.412 2.774 1.635 1.00 92.56 208 TYR A N 1
ATOM 1669 C CA . TYR A 1 208 ? 6.297 1.812 1.704 1.00 92.56 208 TYR A CA 1
ATOM 1670 C C . TYR A 1 208 ? 5.962 1.378 3.143 1.00 92.56 208 TYR A C 1
ATOM 1672 O O . TYR A 1 208 ? 4.774 1.354 3.477 1.00 92.56 208 TYR A O 1
ATOM 1680 N N . PRO A 1 209 ? 6.948 1.075 4.018 1.00 93.12 209 PRO A N 1
ATOM 1681 C CA . PRO A 1 209 ? 6.670 0.700 5.402 1.00 93.12 209 PRO A CA 1
ATOM 1682 C C . PRO A 1 209 ? 5.933 1.798 6.169 1.00 93.12 209 PRO A C 1
ATOM 1684 O O . PRO A 1 209 ? 4.982 1.505 6.883 1.00 93.12 209 PRO A O 1
ATOM 1687 N N . THR A 1 210 ? 6.307 3.064 5.976 1.00 93.50 210 THR A N 1
ATOM 1688 C CA . THR A 1 210 ? 5.659 4.206 6.637 1.00 93.50 210 THR A CA 1
ATOM 1689 C C . THR A 1 210 ? 4.190 4.330 6.234 1.00 93.50 210 THR A C 1
ATOM 1691 O O . THR A 1 210 ? 3.324 4.498 7.094 1.00 93.50 210 THR A O 1
ATOM 1694 N N . VAL A 1 211 ? 3.884 4.188 4.939 1.00 94.12 211 VAL A N 1
ATOM 1695 C CA . VAL A 1 211 ? 2.499 4.220 4.433 1.00 94.12 211 VAL A CA 1
ATOM 1696 C C . VAL A 1 211 ? 1.680 3.055 4.995 1.00 94.12 211 VAL A C 1
ATOM 1698 O O . VAL A 1 211 ? 0.567 3.259 5.482 1.00 94.12 211 VAL A O 1
ATOM 1701 N N . ALA A 1 212 ? 2.237 1.843 4.978 1.00 97.00 212 ALA A N 1
ATOM 1702 C CA . ALA A 1 212 ? 1.583 0.656 5.523 1.00 97.00 212 ALA A CA 1
ATOM 1703 C C . ALA A 1 212 ? 1.343 0.770 7.039 1.00 97.00 212 ALA A C 1
ATOM 1705 O O . ALA A 1 212 ? 0.254 0.456 7.523 1.00 97.00 212 ALA A O 1
ATOM 1706 N N . ALA A 1 213 ? 2.327 1.275 7.788 1.00 97.38 213 ALA A N 1
ATOM 1707 C CA . ALA A 1 213 ? 2.210 1.503 9.223 1.00 97.38 213 ALA A CA 1
ATOM 1708 C C . ALA A 1 213 ? 1.104 2.511 9.550 1.00 97.38 213 ALA A C 1
ATOM 1710 O O . ALA A 1 213 ? 0.288 2.264 10.439 1.00 97.38 213 ALA A O 1
ATOM 1711 N N . MET A 1 214 ? 1.029 3.609 8.791 1.00 96.38 214 MET A N 1
ATOM 1712 C CA . MET A 1 214 ? -0.020 4.613 8.952 1.00 96.38 214 MET A CA 1
ATOM 1713 C C . MET A 1 214 ? -1.413 4.039 8.661 1.00 96.38 214 MET A C 1
ATOM 1715 O O . MET A 1 214 ? -2.355 4.322 9.396 1.00 96.38 214 MET A O 1
ATOM 1719 N N . SER A 1 215 ? -1.551 3.194 7.634 1.00 95.94 215 SER A N 1
ATOM 1720 C CA . SER A 1 215 ? -2.820 2.525 7.308 1.00 95.94 215 SER A CA 1
ATOM 1721 C C . SER A 1 215 ? -3.330 1.650 8.463 1.00 95.94 215 SER A C 1
ATOM 1723 O O . SER A 1 215 ? -4.485 1.785 8.879 1.00 95.94 215 SER A O 1
ATOM 1725 N N . LEU A 1 216 ? -2.456 0.818 9.050 1.00 97.06 216 LEU A N 1
ATOM 1726 C CA . LEU A 1 216 ? -2.807 0.014 10.229 1.00 97.06 216 LEU A CA 1
ATOM 1727 C C . LEU A 1 216 ? -3.133 0.895 11.434 1.00 97.06 216 LEU A C 1
ATOM 1729 O O . LEU A 1 216 ? -4.141 0.673 12.100 1.00 97.06 216 LEU A O 1
ATOM 1733 N N . PHE A 1 217 ? -2.323 1.921 11.692 1.00 97.69 217 PHE A N 1
ATOM 1734 C CA . PHE A 1 217 ? -2.553 2.854 12.790 1.00 97.69 217 PHE A CA 1
ATOM 1735 C C . PHE A 1 217 ? -3.913 3.552 12.691 1.00 97.69 217 PHE A C 1
ATOM 1737 O O . PHE A 1 217 ? -4.667 3.564 13.662 1.00 97.69 217 PHE A O 1
ATOM 1744 N N . MET A 1 218 ? -4.274 4.071 11.515 1.00 95.56 218 MET A N 1
ATOM 1745 C CA . MET A 1 218 ? -5.583 4.692 11.308 1.00 95.56 218 MET A CA 1
ATOM 1746 C C . MET A 1 218 ? -6.722 3.709 11.582 1.00 95.56 218 MET A C 1
ATOM 1748 O O . MET A 1 218 ? -7.726 4.083 12.182 1.00 95.56 218 MET A O 1
ATOM 1752 N N . ASN A 1 219 ? -6.560 2.440 11.205 1.00 94.94 219 ASN A N 1
ATOM 1753 C CA . ASN A 1 219 ? -7.548 1.413 11.514 1.00 94.94 219 ASN A CA 1
ATOM 1754 C C . ASN A 1 219 ? -7.676 1.134 13.015 1.00 94.94 219 ASN A C 1
ATOM 1756 O O . ASN A 1 219 ? -8.791 1.020 13.515 1.00 94.94 219 ASN A O 1
ATOM 1760 N N . ILE A 1 220 ? -6.549 1.082 13.732 1.00 96.31 220 ILE A N 1
ATOM 1761 C CA . ILE A 1 220 ? -6.505 0.937 15.194 1.00 96.31 220 ILE A CA 1
ATOM 1762 C C . ILE A 1 220 ? -7.260 2.088 15.874 1.00 96.31 220 ILE A C 1
ATOM 1764 O O . ILE A 1 220 ? -7.991 1.855 16.832 1.00 96.31 220 ILE A O 1
ATOM 1768 N N . LEU A 1 221 ? -7.119 3.321 15.376 1.00 95.12 221 LEU A N 1
ATOM 1769 C CA . LEU A 1 221 ? -7.837 4.475 15.925 1.00 95.12 221 LEU A CA 1
ATOM 1770 C C . LEU A 1 221 ? -9.348 4.415 15.680 1.00 95.12 221 LEU A C 1
ATOM 1772 O O . LEU A 1 221 ? -10.117 4.834 16.541 1.00 95.12 221 LEU A O 1
ATOM 1776 N N . ILE A 1 222 ? -9.769 3.923 14.513 1.00 90.44 222 ILE A N 1
ATOM 1777 C CA . ILE A 1 222 ? -11.186 3.865 14.128 1.00 90.44 222 ILE A CA 1
ATOM 1778 C C . ILE A 1 222 ? -11.898 2.694 14.821 1.00 90.44 222 ILE A C 1
ATOM 1780 O O . ILE A 1 222 ? -13.044 2.835 15.242 1.00 90.44 222 ILE A O 1
ATOM 1784 N N . HIS A 1 223 ? -11.218 1.556 14.985 1.00 91.88 223 HIS A N 1
ATOM 1785 C CA . HIS A 1 223 ? -11.778 0.336 15.573 1.00 91.88 223 HIS A CA 1
ATOM 1786 C C . HIS A 1 223 ? -10.917 -0.192 16.738 1.00 91.88 223 HIS A C 1
ATOM 1788 O O . HIS A 1 223 ? -10.404 -1.306 16.669 1.00 91.88 223 HIS A O 1
ATOM 1794 N N . PRO A 1 224 ? -10.760 0.561 17.844 1.00 93.31 224 PRO A N 1
ATOM 1795 C CA . PRO A 1 224 ? -9.810 0.240 18.920 1.00 93.31 224 PRO A CA 1
ATOM 1796 C C . PRO A 1 224 ? -10.143 -1.025 19.731 1.00 93.31 224 PRO A C 1
ATOM 1798 O O . PRO A 1 224 ? -9.306 -1.510 20.494 1.00 93.31 224 PRO A O 1
ATOM 1801 N N . ILE A 1 225 ? -11.357 -1.561 19.597 1.00 92.56 225 ILE A N 1
ATOM 1802 C CA . ILE A 1 225 ? -11.826 -2.755 20.321 1.00 92.56 225 ILE A CA 1
ATOM 1803 C C . ILE A 1 225 ? -11.757 -4.016 19.443 1.00 92.56 225 ILE A C 1
ATOM 1805 O O . ILE A 1 225 ? -11.930 -5.127 19.944 1.00 92.56 225 ILE A O 1
ATOM 1809 N N . ASP A 1 226 ? -11.451 -3.878 18.148 1.00 92.19 226 ASP A N 1
ATOM 1810 C CA . ASP A 1 226 ? -11.393 -5.020 17.239 1.00 92.19 226 ASP A CA 1
ATOM 1811 C C . ASP A 1 226 ? -10.364 -6.079 17.730 1.00 92.19 226 ASP A C 1
ATOM 1813 O O . ASP A 1 226 ? -9.272 -5.741 18.211 1.00 92.19 226 ASP A O 1
ATOM 1817 N N . PRO A 1 227 ? -10.679 -7.387 17.654 1.00 90.31 227 PRO A N 1
ATOM 1818 C CA . PRO A 1 227 ? -9.778 -8.443 18.119 1.00 90.31 227 PRO A CA 1
ATOM 1819 C C . PRO A 1 227 ? -8.389 -8.440 17.459 1.00 90.31 227 PRO A C 1
ATOM 1821 O O . PRO A 1 227 ? -7.412 -8.887 18.067 1.00 90.31 227 PRO A O 1
ATOM 1824 N N . ARG A 1 228 ? -8.273 -7.946 16.220 1.00 90.75 228 ARG A N 1
ATOM 1825 C CA . ARG A 1 228 ? -7.032 -7.929 15.428 1.00 90.75 228 ARG A CA 1
ATOM 1826 C C . ARG A 1 228 ? -6.103 -6.770 15.769 1.00 90.75 228 ARG A C 1
ATOM 1828 O O . ARG A 1 228 ? -4.929 -6.820 15.417 1.00 90.75 228 ARG A O 1
ATOM 1835 N N . VAL A 1 229 ? -6.573 -5.770 16.510 1.00 93.31 229 VAL A N 1
ATOM 1836 C CA . VAL A 1 229 ? -5.815 -4.548 16.835 1.00 93.31 229 VAL A CA 1
ATOM 1837 C C . VAL A 1 229 ? -4.517 -4.873 17.588 1.00 93.31 229 VAL A C 1
ATOM 1839 O O . VAL A 1 229 ? -3.485 -4.246 17.365 1.00 93.31 229 VAL A O 1
ATOM 1842 N N . GLN A 1 230 ? -4.533 -5.904 18.439 1.00 93.94 230 GLN A N 1
ATOM 1843 C CA . GLN A 1 230 ? -3.336 -6.374 19.147 1.00 93.94 230 GLN A CA 1
ATOM 1844 C C . GLN A 1 230 ? -2.313 -7.027 18.209 1.00 93.94 230 GLN A C 1
ATOM 1846 O O . GLN A 1 230 ? -1.109 -6.848 18.386 1.00 93.94 230 GLN A O 1
ATOM 1851 N N . VAL A 1 231 ? -2.784 -7.757 17.194 1.00 94.25 231 VAL A N 1
ATOM 1852 C CA . VAL A 1 231 ? -1.917 -8.338 16.160 1.00 94.25 231 VAL A CA 1
ATOM 1853 C C . VAL A 1 231 ? -1.279 -7.222 15.336 1.00 94.25 231 VAL A C 1
ATOM 1855 O O . VAL A 1 231 ? -0.068 -7.237 15.128 1.00 94.25 231 VAL A O 1
ATOM 1858 N N . ASP A 1 232 ? -2.065 -6.218 14.944 1.00 95.94 232 ASP A N 1
ATOM 1859 C CA . ASP A 1 232 ? -1.583 -5.073 14.166 1.00 95.94 232 ASP A CA 1
ATOM 1860 C C . ASP A 1 232 ? -0.542 -4.254 14.943 1.00 95.94 232 ASP A C 1
ATOM 1862 O O . ASP A 1 232 ? 0.518 -3.934 14.402 1.00 95.94 232 ASP A O 1
ATOM 1866 N N . LEU A 1 233 ? -0.768 -4.005 16.239 1.00 95.88 233 LEU A N 1
ATOM 1867 C CA . LEU A 1 233 ? 0.244 -3.407 17.118 1.00 95.88 233 LEU A CA 1
ATOM 1868 C C . LEU A 1 233 ? 1.510 -4.263 17.223 1.00 95.88 233 LEU A C 1
ATOM 1870 O O . LEU A 1 233 ? 2.613 -3.718 17.220 1.00 95.88 233 LEU A O 1
ATOM 1874 N N . GLY A 1 234 ? 1.372 -5.588 17.291 1.00 95.56 234 GLY A N 1
ATOM 1875 C CA . GLY A 1 234 ? 2.505 -6.512 17.296 1.00 95.56 234 GLY A CA 1
ATOM 1876 C C . GLY A 1 234 ? 3.347 -6.426 16.018 1.00 95.56 234 GLY A C 1
ATOM 1877 O O . GLY A 1 234 ? 4.578 -6.445 16.090 1.00 95.56 234 GLY A O 1
ATOM 1878 N N . ILE A 1 235 ? 2.710 -6.268 14.853 1.00 95.56 235 ILE A N 1
ATOM 1879 C CA . ILE A 1 235 ? 3.395 -6.078 13.563 1.00 95.56 235 ILE A CA 1
ATOM 1880 C C . ILE A 1 235 ? 4.134 -4.730 13.531 1.00 95.56 235 ILE A C 1
ATOM 1882 O O . ILE A 1 235 ? 5.305 -4.677 13.137 1.00 95.56 235 ILE A O 1
ATOM 1886 N N . LEU A 1 236 ? 3.493 -3.651 13.996 1.00 96.69 236 LEU A N 1
ATOM 1887 C CA . LEU A 1 236 ? 4.127 -2.332 14.119 1.00 96.69 236 LEU A CA 1
ATOM 1888 C C . LEU A 1 236 ? 5.330 -2.373 15.076 1.00 96.69 236 LEU A C 1
ATOM 1890 O O . LEU A 1 236 ? 6.403 -1.874 14.746 1.00 96.69 236 LEU A O 1
ATOM 1894 N N . ALA A 1 237 ? 5.198 -3.033 16.227 1.00 95.56 237 ALA A N 1
ATOM 1895 C CA . ALA A 1 237 ? 6.294 -3.195 17.180 1.00 95.56 237 ALA A CA 1
ATOM 1896 C C . ALA A 1 237 ? 7.448 -4.035 16.606 1.00 95.56 237 ALA A C 1
ATOM 1898 O O . ALA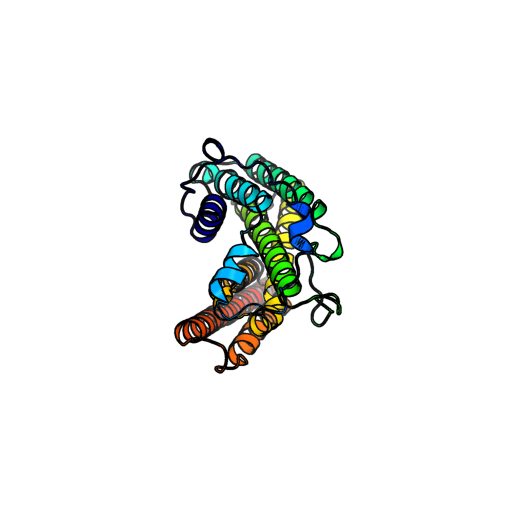 A 1 237 ? 8.616 -3.688 16.768 1.00 95.56 237 ALA A O 1
ATOM 1899 N N . SER A 1 238 ? 7.133 -5.105 15.871 1.00 93.56 238 SER A N 1
ATOM 1900 C CA . SER A 1 238 ? 8.144 -5.945 15.212 1.00 93.56 238 SER A CA 1
ATOM 1901 C C . SER A 1 238 ? 8.940 -5.166 14.162 1.00 93.56 238 SER A C 1
ATOM 1903 O O . SER A 1 238 ? 10.138 -5.392 14.000 1.00 93.56 238 SER A O 1
ATOM 1905 N N . THR A 1 239 ? 8.292 -4.217 13.482 1.00 92.38 239 THR A N 1
ATOM 1906 C CA . THR A 1 239 ? 8.938 -3.312 12.522 1.00 92.38 239 THR A CA 1
ATOM 1907 C C . THR A 1 239 ? 10.020 -2.458 13.190 1.00 92.38 239 THR A C 1
ATOM 1909 O O . THR A 1 239 ? 11.122 -2.351 12.656 1.00 92.38 239 THR A O 1
ATOM 1912 N N . ILE A 1 240 ? 9.761 -1.940 14.395 1.00 92.81 240 ILE A N 1
ATOM 1913 C CA . ILE A 1 240 ? 10.747 -1.185 15.189 1.00 92.81 240 ILE A CA 1
ATOM 1914 C C . ILE A 1 240 ? 11.975 -2.057 15.482 1.00 92.81 240 ILE A C 1
ATOM 1916 O O . ILE A 1 240 ? 13.107 -1.642 15.239 1.00 92.81 240 ILE A O 1
ATOM 1920 N N . SER A 1 241 ? 11.763 -3.294 15.944 1.00 91.50 241 SER A N 1
ATOM 1921 C CA . SER A 1 241 ? 12.863 -4.227 16.226 1.00 91.50 241 SER A CA 1
ATOM 1922 C C . SER A 1 241 ? 13.684 -4.562 14.978 1.00 91.50 241 SER A C 1
ATOM 1924 O O . SER A 1 241 ? 14.904 -4.690 15.061 1.00 91.50 241 SER A O 1
ATOM 1926 N N . ILE A 1 242 ? 13.035 -4.675 13.814 1.00 88.81 242 ILE A N 1
ATOM 1927 C CA . ILE A 1 242 ? 13.717 -4.883 12.532 1.00 88.81 242 ILE A CA 1
ATOM 1928 C C . ILE A 1 242 ? 14.613 -3.680 12.205 1.00 88.81 242 ILE A C 1
ATOM 1930 O O . ILE A 1 242 ? 15.798 -3.884 11.943 1.00 88.81 242 ILE A O 1
ATOM 1934 N N . CYS A 1 243 ? 14.094 -2.451 12.295 1.00 87.06 243 CYS A N 1
ATOM 1935 C CA . CYS A 1 243 ? 14.860 -1.222 12.052 1.00 87.06 243 CYS A CA 1
ATOM 1936 C C . CYS A 1 243 ? 16.056 -1.060 13.007 1.00 87.06 243 CYS A C 1
ATOM 1938 O O . CYS A 1 243 ? 17.113 -0.585 12.606 1.00 87.06 243 CYS A O 1
ATOM 1940 N N . GLN A 1 244 ? 15.924 -1.501 14.258 1.00 86.50 244 GLN A N 1
ATOM 1941 C CA . GLN A 1 244 ? 17.015 -1.467 15.241 1.00 86.50 244 GLN A CA 1
ATOM 1942 C C . GLN A 1 244 ? 18.085 -2.543 15.000 1.00 86.50 244 GLN A C 1
ATOM 1944 O O . GLN A 1 244 ? 19.216 -2.399 15.455 1.00 86.50 244 GLN A O 1
ATOM 1949 N N . SER A 1 245 ? 17.740 -3.627 14.298 1.00 83.12 245 SER A N 1
ATOM 1950 C CA . SER A 1 245 ? 18.653 -4.743 14.002 1.00 83.12 245 SER A CA 1
ATOM 1951 C C . SER A 1 245 ? 19.507 -4.544 12.745 1.00 83.12 245 SER A C 1
ATOM 1953 O O . SER A 1 245 ? 20.302 -5.417 12.395 1.00 83.12 245 SER A O 1
ATOM 1955 N N . VAL A 1 246 ? 19.330 -3.420 12.047 1.00 78.94 246 VAL A N 1
ATOM 1956 C CA . VAL A 1 246 ? 20.017 -3.124 10.788 1.00 78.94 246 VAL A CA 1
ATOM 1957 C C . VAL A 1 246 ? 21.513 -2.942 11.030 1.00 78.94 246 VAL A C 1
ATOM 1959 O O . VAL A 1 246 ? 21.931 -2.162 11.883 1.00 78.94 246 VAL A O 1
ATOM 1962 N N . SER A 1 247 ? 22.333 -3.662 10.263 1.00 68.12 247 SER A N 1
ATOM 1963 C CA . SER A 1 247 ? 23.786 -3.499 10.308 1.00 68.12 247 SER A CA 1
ATOM 1964 C C . SER A 1 247 ? 24.201 -2.200 9.619 1.00 68.12 247 SER A C 1
ATOM 1966 O O . SER A 1 247 ? 23.871 -1.971 8.459 1.00 68.12 247 SER A O 1
ATOM 1968 N N . VAL A 1 248 ? 24.998 -1.391 10.316 1.00 64.31 248 VAL A N 1
ATOM 1969 C CA . VAL A 1 248 ? 25.552 -0.106 9.844 1.00 64.31 248 VAL A CA 1
ATOM 1970 C C . VAL A 1 248 ? 26.537 -0.280 8.674 1.00 64.31 248 VAL A C 1
ATOM 1972 O O . VAL A 1 248 ? 26.899 0.681 8.011 1.00 64.31 248 VAL A O 1
ATOM 1975 N N . GLN A 1 249 ? 26.990 -1.505 8.394 1.00 61.41 249 GLN A N 1
ATOM 1976 C CA . GLN A 1 249 ? 28.108 -1.749 7.475 1.00 61.41 249 GLN A CA 1
ATOM 1977 C C . GLN A 1 249 ? 27.773 -1.579 5.981 1.00 61.41 249 GLN A C 1
ATOM 1979 O O . GLN A 1 249 ? 28.699 -1.526 5.178 1.00 61.41 249 GLN A O 1
ATOM 1984 N N . SER A 1 250 ? 26.494 -1.513 5.595 1.00 66.75 250 SER A N 1
ATOM 1985 C CA . SER A 1 250 ? 26.062 -1.477 4.185 1.00 66.75 250 SER A CA 1
ATOM 1986 C C . SER A 1 250 ? 25.211 -0.264 3.802 1.00 66.75 250 SER A C 1
ATOM 1988 O O . SER A 1 250 ? 24.679 -0.245 2.695 1.00 66.75 250 SER A O 1
ATOM 1990 N N . LEU A 1 251 ? 25.042 0.700 4.709 1.00 77.44 251 LEU A N 1
ATOM 1991 C CA . LEU A 1 251 ? 24.181 1.867 4.524 1.00 77.44 251 LEU A CA 1
ATOM 1992 C C . LEU A 1 251 ? 24.961 3.162 4.755 1.00 77.44 251 LEU A C 1
ATOM 1994 O O . LEU A 1 251 ? 25.881 3.221 5.573 1.00 77.44 251 LEU A O 1
ATOM 1998 N N . THR A 1 252 ? 24.569 4.203 4.037 1.00 85.94 252 THR A N 1
ATOM 1999 C CA . THR A 1 252 ? 25.044 5.577 4.223 1.00 85.94 252 THR A CA 1
ATOM 2000 C C . THR A 1 252 ? 24.471 6.191 5.503 1.00 85.94 252 THR A C 1
ATOM 2002 O O . THR A 1 252 ? 23.494 5.696 6.067 1.00 85.94 252 THR A O 1
ATOM 2005 N N . SER A 1 253 ? 25.064 7.302 5.960 1.00 87.31 253 SER A N 1
ATOM 2006 C CA . SER A 1 253 ? 24.554 8.043 7.126 1.00 87.31 253 SER A CA 1
ATOM 2007 C C . SER A 1 253 ? 23.097 8.463 6.930 1.00 87.31 253 SER A C 1
ATOM 2009 O O . SER A 1 253 ? 22.276 8.203 7.800 1.00 87.31 253 SER A O 1
ATOM 2011 N N . ASP A 1 254 ? 22.762 9.015 5.760 1.00 88.50 254 ASP A N 1
ATOM 2012 C CA . ASP A 1 254 ? 21.409 9.497 5.455 1.00 88.50 254 ASP A CA 1
ATOM 2013 C C . ASP A 1 254 ? 20.369 8.362 5.483 1.00 88.50 254 ASP A C 1
ATOM 2015 O O . ASP A 1 254 ? 19.242 8.539 5.947 1.00 88.50 254 ASP A O 1
ATOM 2019 N N . GLU A 1 255 ? 20.736 7.170 5.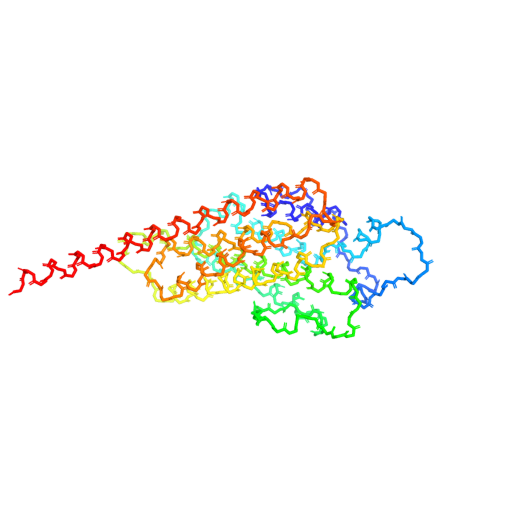000 1.00 86.75 255 GLU A N 1
ATOM 2020 C CA . GLU A 1 255 ? 19.859 5.994 5.034 1.00 86.75 255 GLU A CA 1
ATOM 2021 C C . GLU A 1 255 ? 19.635 5.500 6.468 1.00 86.75 255 GLU A C 1
ATOM 2023 O O . GLU A 1 255 ? 18.514 5.137 6.830 1.00 86.75 255 GLU A O 1
ATOM 2028 N N . ILE A 1 256 ? 20.681 5.508 7.298 1.00 87.19 256 ILE A N 1
ATOM 2029 C CA . ILE A 1 256 ? 20.588 5.146 8.718 1.00 87.19 256 ILE A CA 1
ATOM 2030 C C . ILE A 1 256 ? 19.705 6.146 9.463 1.00 87.19 256 ILE A C 1
ATOM 2032 O O . ILE A 1 256 ? 18.814 5.723 10.204 1.00 87.19 256 ILE A O 1
ATOM 2036 N N . ASP A 1 257 ? 19.913 7.442 9.239 1.00 90.00 257 ASP A N 1
ATOM 2037 C CA . ASP A 1 257 ? 19.129 8.511 9.858 1.00 90.00 257 ASP A CA 1
ATOM 2038 C C . ASP A 1 257 ? 17.645 8.361 9.494 1.00 90.00 257 ASP A C 1
ATOM 2040 O O . ASP A 1 257 ? 16.786 8.359 10.376 1.00 90.00 257 ASP A O 1
ATOM 2044 N N . TYR A 1 258 ? 17.329 8.079 8.225 1.00 90.06 258 TYR A N 1
ATOM 2045 C CA . TYR A 1 258 ? 15.950 7.811 7.807 1.00 90.06 258 TYR A CA 1
ATOM 2046 C C . TYR A 1 258 ? 15.339 6.570 8.476 1.00 90.06 258 TYR A C 1
ATOM 2048 O O . TYR A 1 258 ? 14.177 6.595 8.888 1.00 90.06 258 TYR A O 1
ATOM 2056 N N . ILE A 1 259 ? 16.088 5.466 8.604 1.00 90.00 259 ILE A N 1
ATOM 2057 C CA . ILE A 1 259 ? 15.605 4.266 9.315 1.00 90.00 259 ILE A CA 1
ATOM 2058 C C . ILE A 1 259 ? 15.303 4.597 10.782 1.00 90.00 259 ILE A C 1
ATOM 2060 O O . ILE A 1 259 ? 14.299 4.124 11.326 1.00 90.00 259 ILE A O 1
ATOM 2064 N N . GLN A 1 260 ? 16.143 5.411 11.425 1.00 90.81 260 GLN A N 1
ATOM 2065 C CA . GLN A 1 260 ? 15.935 5.849 12.805 1.00 90.81 260 GLN A CA 1
ATOM 2066 C C . GLN A 1 260 ? 14.707 6.754 12.934 1.00 90.81 260 GLN A C 1
ATOM 2068 O O . GLN A 1 260 ? 13.886 6.530 13.827 1.00 90.81 260 GLN A O 1
ATOM 2073 N N . GLU A 1 261 ? 14.524 7.713 12.024 1.00 93.56 261 GLU A N 1
ATOM 2074 C CA . GLU A 1 261 ? 13.332 8.566 11.972 1.00 93.56 261 GLU A CA 1
ATOM 2075 C C . GLU A 1 261 ? 12.056 7.742 11.774 1.00 93.56 261 GLU A C 1
ATOM 2077 O O . GLU A 1 261 ? 11.089 7.904 12.521 1.00 93.56 261 GLU A O 1
ATOM 2082 N N . MET A 1 262 ? 12.064 6.798 10.828 1.00 93.19 262 MET A N 1
ATOM 2083 C CA . MET A 1 262 ? 10.953 5.869 10.607 1.00 93.19 262 MET A CA 1
ATOM 2084 C C . MET A 1 262 ? 10.661 5.044 11.866 1.00 93.19 262 MET A C 1
ATOM 2086 O O . MET A 1 262 ? 9.503 4.903 12.262 1.00 93.19 262 MET A O 1
ATOM 2090 N N . SER A 1 263 ? 11.698 4.518 12.522 1.00 93.88 263 SER A N 1
ATOM 2091 C CA . SER A 1 263 ? 11.562 3.767 13.772 1.00 93.88 263 SER A CA 1
ATOM 2092 C C . SER A 1 263 ? 10.948 4.625 14.883 1.00 93.88 263 SER A C 1
ATOM 2094 O O . SER A 1 263 ? 10.070 4.152 15.608 1.00 93.88 263 SER A O 1
ATOM 2096 N N . GLY A 1 264 ? 11.377 5.883 15.019 1.00 96.56 264 GLY A N 1
ATOM 2097 C CA . GLY A 1 264 ? 10.811 6.840 15.971 1.00 96.56 264 GLY A CA 1
ATOM 2098 C C . GLY A 1 264 ? 9.345 7.152 15.671 1.00 96.56 264 GLY A C 1
ATOM 2099 O O . GLY A 1 264 ? 8.499 7.080 16.562 1.00 96.56 264 GLY A O 1
ATOM 2100 N N . PHE A 1 265 ? 9.017 7.393 14.401 1.00 96.94 265 PHE A N 1
ATOM 2101 C CA . PHE A 1 265 ? 7.645 7.614 13.948 1.00 96.94 265 PHE A CA 1
ATOM 2102 C C . PHE A 1 265 ? 6.733 6.423 14.277 1.00 96.94 265 PHE A C 1
ATOM 2104 O O . PHE A 1 265 ? 5.693 6.600 14.912 1.00 96.94 265 PHE A O 1
ATOM 2111 N N . ILE A 1 266 ? 7.136 5.198 13.924 1.00 96.94 266 ILE A N 1
ATOM 2112 C CA . ILE A 1 266 ? 6.344 3.985 14.192 1.00 96.94 266 ILE A CA 1
ATOM 2113 C C . ILE A 1 266 ? 6.222 3.722 15.702 1.00 96.94 266 ILE A C 1
ATOM 2115 O O . ILE A 1 266 ? 5.171 3.266 16.156 1.00 96.94 266 ILE A O 1
ATOM 2119 N N . THR A 1 267 ? 7.239 4.068 16.498 1.00 98.00 267 THR A N 1
ATOM 2120 C CA . THR A 1 267 ? 7.164 4.012 17.970 1.00 98.00 267 THR A CA 1
ATOM 2121 C C . THR A 1 267 ? 6.030 4.886 18.506 1.00 98.00 267 THR A C 1
ATOM 2123 O O . THR A 1 267 ? 5.236 4.426 19.333 1.00 98.00 267 THR A O 1
ATOM 2126 N N . GLU A 1 268 ? 5.886 6.110 17.995 1.00 98.25 268 GLU A N 1
ATOM 2127 C CA . GLU A 1 268 ? 4.777 6.986 18.380 1.00 98.25 268 GLU A CA 1
ATOM 2128 C C . GLU A 1 268 ? 3.417 6.444 17.926 1.00 98.25 268 GLU A C 1
ATOM 2130 O O . GLU A 1 268 ? 2.457 6.508 18.699 1.00 98.25 268 GLU A O 1
ATOM 2135 N N . LEU A 1 269 ? 3.325 5.831 16.738 1.00 98.25 269 LEU A N 1
ATOM 2136 C CA . LEU A 1 269 ? 2.088 5.173 16.292 1.00 98.25 269 LEU A CA 1
ATOM 2137 C C . LEU A 1 269 ? 1.669 4.045 17.246 1.00 98.25 269 LEU A C 1
ATOM 2139 O O . LEU A 1 269 ? 0.504 3.966 17.639 1.00 98.25 269 LEU A O 1
ATOM 2143 N N . VAL A 1 270 ? 2.614 3.199 17.670 1.00 97.94 270 VAL A N 1
ATOM 2144 C CA . VAL A 1 270 ? 2.355 2.125 18.646 1.00 97.94 270 VAL A CA 1
ATOM 2145 C C . VAL A 1 270 ? 1.895 2.706 19.981 1.00 97.94 270 VAL A C 1
ATOM 2147 O O . VAL A 1 270 ? 0.931 2.211 20.573 1.00 97.94 270 VAL A O 1
ATOM 2150 N N . ARG A 1 271 ? 2.548 3.768 20.466 1.00 98.19 271 ARG A N 1
ATOM 2151 C CA . ARG A 1 271 ? 2.183 4.423 21.729 1.00 98.19 271 ARG A CA 1
ATOM 2152 C C . ARG A 1 271 ? 0.760 4.984 21.674 1.00 98.19 271 ARG A C 1
ATOM 2154 O O . ARG A 1 271 ? -0.044 4.693 22.558 1.00 98.19 271 ARG A O 1
ATOM 2161 N N . LEU A 1 272 ? 0.440 5.748 20.631 1.00 98.12 272 LEU A N 1
ATOM 2162 C CA . LEU A 1 272 ? -0.882 6.346 20.436 1.00 98.12 272 LEU A CA 1
ATOM 2163 C C . LEU A 1 272 ? -1.968 5.284 20.217 1.00 98.12 272 LEU A C 1
ATOM 2165 O O . LEU A 1 272 ? -3.053 5.403 20.785 1.00 98.12 272 LEU A O 1
ATOM 2169 N N . GLY A 1 273 ? -1.666 4.220 19.469 1.00 97.25 273 GLY A N 1
ATOM 2170 C CA . GLY A 1 273 ? -2.579 3.095 19.275 1.00 97.25 273 GLY A CA 1
ATOM 2171 C C . GLY A 1 273 ? -2.925 2.409 20.598 1.00 97.25 273 GLY A C 1
ATOM 2172 O O . GLY A 1 273 ? -4.097 2.195 20.895 1.00 97.25 273 GLY A O 1
ATOM 2173 N N . ASN A 1 274 ? -1.931 2.161 21.458 1.00 97.06 274 ASN A N 1
ATOM 2174 C CA . ASN A 1 274 ? -2.170 1.637 22.807 1.00 97.06 274 ASN A CA 1
ATOM 2175 C C . ASN A 1 274 ? -3.040 2.573 23.661 1.00 97.06 274 ASN A C 1
ATOM 2177 O O . ASN A 1 274 ? -3.932 2.100 24.370 1.00 97.06 274 ASN A O 1
ATOM 2181 N N . CYS A 1 275 ? -2.818 3.891 23.584 1.00 97.00 275 CYS A N 1
ATOM 2182 C CA . CYS A 1 275 ? -3.659 4.868 24.277 1.00 97.00 275 CYS A CA 1
ATOM 2183 C C . CYS A 1 275 ? -5.121 4.795 23.814 1.00 97.00 275 CYS A C 1
ATOM 2185 O O . CYS A 1 275 ? -6.015 4.767 24.661 1.00 97.00 275 CYS A O 1
ATOM 2187 N N . ALA A 1 276 ? -5.364 4.714 22.502 1.00 96.12 276 ALA A N 1
ATOM 2188 C CA . ALA A 1 276 ? -6.711 4.615 21.938 1.00 96.12 276 ALA A CA 1
ATOM 2189 C C . ALA A 1 276 ? -7.444 3.350 22.419 1.00 96.12 276 ALA A C 1
ATOM 2191 O O . ALA A 1 276 ? -8.582 3.432 22.882 1.00 96.12 276 ALA A O 1
ATOM 2192 N N . ILE A 1 277 ? -6.768 2.196 22.406 1.00 95.12 277 ILE A N 1
ATOM 2193 C CA . ILE A 1 277 ? -7.318 0.922 22.905 1.00 95.12 277 ILE A CA 1
ATOM 2194 C C . ILE A 1 277 ? -7.664 1.014 24.387 1.00 95.12 277 ILE A C 1
ATOM 2196 O O . ILE A 1 277 ? -8.748 0.610 24.811 1.00 95.12 277 ILE A O 1
ATOM 2200 N N . TRP A 1 278 ? -6.736 1.532 25.194 1.00 94.75 278 TRP A N 1
ATOM 2201 C CA . TRP A 1 278 ? -6.944 1.666 26.632 1.00 94.75 278 TRP A CA 1
ATOM 2202 C C . TRP A 1 278 ? -8.138 2.573 26.942 1.00 94.75 278 TRP A C 1
ATOM 2204 O O . TRP A 1 278 ? -8.976 2.232 27.780 1.00 94.75 278 TRP A O 1
ATOM 2214 N N . GLN A 1 279 ? -8.238 3.704 26.241 1.00 94.19 279 GLN A N 1
ATOM 2215 C CA . GLN A 1 279 ? -9.326 4.657 26.420 1.00 94.19 279 GLN A CA 1
ATOM 2216 C C . GLN A 1 279 ? -10.678 4.045 26.037 1.00 94.19 279 GLN A C 1
ATOM 2218 O O . GLN A 1 279 ? -11.624 4.153 26.819 1.00 94.19 279 GLN A O 1
ATOM 2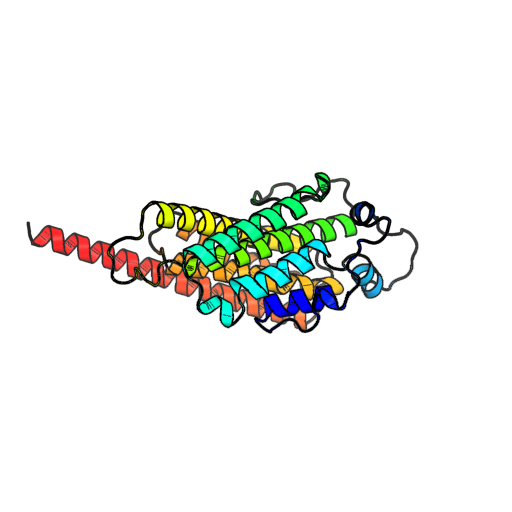223 N N . ALA A 1 280 ? -10.756 3.354 24.897 1.00 93.12 280 ALA A N 1
ATOM 2224 C CA . ALA A 1 280 ? -11.983 2.712 24.430 1.00 93.12 280 ALA A CA 1
ATOM 2225 C C . ALA A 1 280 ? -12.475 1.625 25.403 1.00 93.12 280 ALA A C 1
ATOM 2227 O O . ALA A 1 280 ? -13.622 1.658 25.844 1.00 93.12 280 ALA A O 1
ATOM 2228 N N . ARG A 1 281 ? -11.585 0.730 25.856 1.00 92.31 281 ARG A N 1
ATOM 2229 C CA . ARG A 1 281 ? -11.931 -0.328 26.830 1.00 92.31 281 ARG A CA 1
ATOM 2230 C C . ARG A 1 281 ? -12.412 0.229 28.168 1.00 92.31 281 ARG A C 1
ATOM 2232 O O . ARG A 1 281 ? -13.299 -0.334 28.816 1.00 92.31 281 ARG A O 1
ATOM 2239 N N . ARG A 1 282 ? -11.821 1.341 28.615 1.00 92.25 282 ARG A N 1
ATOM 2240 C CA . ARG A 1 282 ? -12.248 2.015 29.845 1.00 92.25 282 ARG A CA 1
ATOM 2241 C C . ARG A 1 282 ? -13.664 2.576 29.706 1.00 92.25 282 ARG A C 1
ATOM 2243 O O . ARG A 1 282 ? -14.436 2.450 30.654 1.00 92.25 282 ARG A O 1
ATOM 2250 N N . GLN A 1 283 ? -13.996 3.165 28.559 1.00 90.12 283 GLN A N 1
ATOM 2251 C CA . GLN A 1 283 ? -15.337 3.685 28.283 1.00 90.12 283 GLN A CA 1
ATOM 2252 C C . GLN A 1 283 ? -16.382 2.563 28.237 1.00 90.12 283 GLN A C 1
ATOM 2254 O O . GLN A 1 283 ? -17.417 2.697 28.883 1.00 90.12 283 GLN A O 1
ATOM 2259 N N . GLU A 1 284 ? -16.086 1.428 27.594 1.00 87.38 284 GLU A N 1
ATOM 2260 C CA . GLU A 1 284 ? -16.978 0.253 27.601 1.00 87.38 284 GLU A CA 1
ATOM 2261 C C . GLU A 1 284 ? -17.247 -0.259 29.019 1.00 87.38 284 GLU A C 1
ATOM 2263 O O . GLU A 1 284 ? -18.389 -0.505 29.399 1.00 87.38 284 GLU A O 1
ATOM 2268 N N . THR A 1 285 ? -16.197 -0.354 29.841 1.00 84.75 285 THR A N 1
ATOM 2269 C CA . THR A 1 285 ? -16.325 -0.806 31.235 1.00 84.75 285 THR A CA 1
ATOM 2270 C C . THR A 1 285 ? -17.163 0.166 32.073 1.00 84.75 285 THR A C 1
ATOM 2272 O O . THR A 1 285 ? -17.893 -0.252 32.970 1.00 84.75 285 THR A O 1
ATOM 2275 N N . GLN A 1 286 ? -17.050 1.472 31.817 1.00 81.69 286 GLN A N 1
ATOM 2276 C CA . GLN A 1 286 ? -17.844 2.498 32.500 1.00 81.69 286 GLN A CA 1
ATOM 2277 C C . GLN A 1 286 ? -19.311 2.486 32.051 1.00 81.69 286 GLN A C 1
ATOM 2279 O O . GLN A 1 286 ? -20.186 2.633 32.899 1.00 81.69 286 GLN A O 1
ATOM 2284 N N . ALA A 1 287 ? -19.577 2.271 30.760 1.00 77.56 287 ALA A N 1
ATOM 2285 C CA . ALA A 1 287 ? -20.930 2.147 30.222 1.00 77.56 287 ALA A CA 1
ATOM 2286 C C . ALA A 1 287 ? -21.648 0.901 30.768 1.00 77.56 287 ALA A C 1
ATOM 2288 O O . ALA A 1 287 ? -22.784 1.008 31.220 1.00 77.56 287 ALA A O 1
ATOM 2289 N N . ALA A 1 288 ? -20.963 -0.248 30.823 1.00 75.25 288 ALA A N 1
ATOM 2290 C CA . ALA A 1 288 ? -21.515 -1.482 31.390 1.00 75.25 288 ALA A CA 1
ATOM 2291 C C . ALA A 1 288 ? -21.917 -1.318 32.868 1.00 75.25 288 ALA A C 1
ATOM 2293 O O . ALA A 1 288 ? -23.009 -1.704 33.263 1.00 75.25 288 ALA A O 1
ATOM 2294 N N . ARG A 1 289 ? -21.081 -0.643 33.671 1.00 71.38 289 ARG A N 1
ATOM 2295 C CA . ARG A 1 289 ? -21.377 -0.368 35.090 1.00 71.38 289 ARG A CA 1
ATOM 2296 C C . ARG A 1 289 ? -22.545 0.590 35.315 1.00 71.38 289 ARG A C 1
ATOM 2298 O O . ARG A 1 289 ? -23.107 0.579 36.401 1.00 71.38 289 ARG A O 1
ATOM 2305 N N . HIS A 1 290 ? -22.852 1.457 34.353 1.00 63.09 290 HIS A N 1
ATOM 2306 C CA . HIS A 1 290 ? -23.997 2.363 34.451 1.00 63.09 290 HIS A CA 1
ATOM 2307 C C . HIS A 1 290 ? -25.317 1.643 34.168 1.00 63.09 290 HIS A C 1
ATOM 2309 O O . HIS A 1 290 ? -26.305 1.948 34.821 1.00 63.09 290 HIS A O 1
ATOM 2315 N N . ILE A 1 291 ? -25.315 0.665 33.257 1.00 67.06 291 ILE A N 1
ATOM 2316 C CA . ILE A 1 291 ? -26.492 -0.162 32.957 1.00 67.06 291 ILE A CA 1
ATOM 2317 C C . ILE A 1 291 ? -26.844 -1.049 34.163 1.00 67.06 291 ILE A C 1
ATOM 2319 O O . ILE A 1 291 ? -28.004 -1.107 34.547 1.00 67.06 291 ILE A O 1
ATOM 2323 N N . ASP A 1 292 ? -25.842 -1.635 34.828 1.00 61.22 292 ASP A N 1
ATOM 2324 C CA . ASP A 1 292 ? -26.040 -2.488 36.016 1.00 61.22 292 ASP A CA 1
ATOM 2325 C C . ASP A 1 292 ? -26.545 -1.734 37.271 1.00 61.22 292 ASP A C 1
ATOM 2327 O O . ASP A 1 292 ? -26.880 -2.364 38.271 1.00 61.22 292 ASP A O 1
ATOM 2331 N N . LEU A 1 293 ? -26.537 -0.394 37.275 1.00 61.62 293 LEU A N 1
ATOM 2332 C CA . LEU A 1 293 ? -27.020 0.436 38.393 1.00 61.62 293 LEU A CA 1
ATOM 2333 C C . LEU A 1 293 ? -28.443 0.977 38.178 1.00 61.62 293 LEU A C 1
ATOM 2335 O O . LEU A 1 293 ? -29.024 1.503 39.128 1.00 61.62 293 LEU A O 1
ATOM 2339 N N . ASP A 1 294 ? -28.971 0.861 36.956 1.00 53.53 294 ASP A N 1
ATOM 2340 C CA . ASP A 1 294 ? -30.318 1.301 36.570 1.00 53.53 294 ASP A CA 1
ATOM 2341 C C . ASP A 1 294 ? -31.323 0.121 36.453 1.00 53.53 294 ASP A C 1
ATOM 2343 O O . ASP A 1 2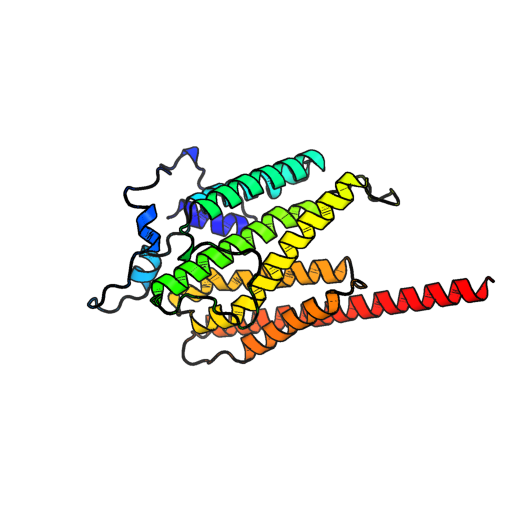94 ? -32.499 0.355 36.157 1.00 53.53 294 ASP A O 1
ATOM 2347 N N . GLU A 1 295 ? -30.889 -1.122 36.724 1.00 48.28 295 GLU A N 1
ATOM 2348 C CA . GLU A 1 295 ? -31.728 -2.326 36.944 1.00 48.28 295 GLU A CA 1
ATOM 2349 C C . GLU A 1 295 ? -31.903 -2.651 38.440 1.00 48.28 295 GLU A C 1
ATOM 2351 O O . GLU A 1 295 ? -33.033 -3.044 38.825 1.00 48.28 295 GLU A O 1
#

Sequence (295 aa):
MSYIFDKEISLRSGQPPLLTEDYYDLTTPDGYSSRYECRSPADQDDSSFNRFMSYLPGDLGLGHIKEKACRLLYSPKSFTNDDTQILRHIRHLDIDLESWRSSIPVKYRPKLSITPGGPLFDCEMDSLQRVRCLHLQLEYHYLLTTIHTAVRRCGAAYAEAPNLPDDLHSVFHSSSDLSLEASRSTLTLLKSLINILTEAAFWRVAFYPTVAAMSLFMNILIHPIDPRVQVDLGILASTISICQSVSVQSLTSDEIDYIQEMSGFITELVRLGNCAIWQARRQETQAARHIDLDE

Radius of gyration: 21.25 Å; chains: 1; bounding box: 65×39×67 Å

Secondary structure (DSSP, 8-state):
-HHHHHHHHHHHH-PPPSS-GGGS--PPPTTGGGGGTPPPPSS--S-HHHHHHHH-PPPHHHHHHHHHHIIIIISGGGGG--HHHHHHHHHHHHHHHHHHHHHS-GGG---S---TTS--S-TT--HHHHHHHHHHHHHHHHHHHHHHHGGGGTTGGGTTSSS--HHHHHHHHHHHHHHHHHHHHHHHHHHHHHHH--GGGHHHHTHHHHHHHHHHHHHHHH-TT-TTHHHHHHHHHHHHHHHHT--GGGS-HHHHHHHHHHHHHHHHHHHHHHHHHHHHHHHHHHHHHHHTT--

pLDDT: mean 83.93, std 13.6, range [44.38, 98.38]